Protein AF-A0A2A6C0P6-F1 (afdb_monomer)

Sequence (265 aa):
MSENSKKMHKETMKGLLCQSLMPSVYVFAVSYTFALRTGTIQDWNEAEFIAVTLGSIIIAASPIIAMYFIKPYRLVVKSLLPGSTKPVESNSKSDATPNILTEQMVQVTRFIHNFCCSSALLVNILLVTIIVRMTPNNLRTYSIVLLNFAYIEIVTAIASLMTFHRIMDTEGYMLTDFTGLCQLSGSKNICTNVYAVMMHGHSQYCLLIAFSFCYRYYVIKKSSPKKSALIASLVAFYIPTVLVYVICYSQHTAPRCHRAQETNV

Solvent-accessible surface area (backbone atoms only — not comparable to full-atom values): 15004 Å² total; per-residue (Å²): 133,56,69,71,57,54,55,50,54,55,44,37,48,55,28,49,58,59,50,56,49,45,56,54,54,50,53,50,42,51,50,51,52,48,40,40,71,72,65,78,37,86,88,56,89,69,53,44,45,48,52,58,39,53,49,23,48,44,55,30,46,46,56,54,42,48,40,65,37,33,76,80,47,42,60,54,54,64,73,71,58,81,84,86,85,81,91,83,88,83,89,88,88,88,87,89,62,90,80,60,54,60,64,50,51,53,52,50,49,50,52,52,31,49,54,25,24,52,50,24,33,54,48,25,54,51,48,46,53,47,53,75,74,66,63,53,82,94,46,54,72,60,49,53,60,51,47,52,48,33,49,40,48,35,54,21,24,54,24,46,61,28,27,48,57,39,58,47,80,50,101,92,50,79,47,77,50,69,78,26,64,34,59,80,72,76,39,68,68,56,33,53,51,37,41,49,51,22,54,36,28,58,55,46,50,51,54,48,51,55,48,51,51,53,52,51,57,44,46,75,79,40,78,74,78,58,66,66,59,52,52,52,50,55,56,58,68,46,48,65,50,51,50,52,48,55,54,57,51,54,60,71,69,44,72,73,70,62,63,72,66,69,75,76,118

Structure (mmCIF, N/CA/C/O backbone):
data_AF-A0A2A6C0P6-F1
#
_entry.id   AF-A0A2A6C0P6-F1
#
loop_
_atom_site.group_PDB
_atom_site.id
_atom_site.type_symbol
_atom_site.label_atom_id
_atom_site.label_alt_id
_atom_site.label_comp_id
_atom_site.label_asym_id
_atom_site.label_entity_id
_atom_site.label_seq_id
_atom_site.pdbx_PDB_ins_code
_atom_site.Cartn_x
_atom_site.Cartn_y
_atom_site.Cartn_z
_atom_site.occupancy
_atom_site.B_iso_or_equiv
_atom_site.auth_seq_id
_atom_site.auth_comp_id
_atom_site.auth_asym_id
_atom_site.auth_atom_id
_atom_site.pdbx_PDB_model_num
ATOM 1 N N . MET A 1 1 ? -20.815 5.141 25.232 1.00 62.00 1 MET A N 1
ATOM 2 C CA . MET A 1 1 ? -19.354 5.127 24.976 1.00 62.00 1 MET A CA 1
ATOM 3 C C . MET A 1 1 ? -18.672 5.933 26.072 1.00 62.00 1 MET A C 1
ATOM 5 O O . MET A 1 1 ? -19.090 7.064 26.284 1.00 62.00 1 MET A O 1
ATOM 9 N N . SER A 1 2 ? -17.694 5.367 26.788 1.00 73.12 2 SER A N 1
ATOM 10 C CA . SER A 1 2 ? -17.020 6.059 27.903 1.00 73.12 2 SER A CA 1
ATOM 11 C C . SER A 1 2 ? -16.161 7.241 27.426 1.00 73.12 2 SER A C 1
ATOM 13 O O . SER A 1 2 ? -15.642 7.214 26.307 1.00 73.12 2 SER A O 1
ATOM 15 N N . GLU A 1 3 ? -15.970 8.256 28.276 1.00 74.56 3 GLU A N 1
ATOM 16 C CA . GLU A 1 3 ? -15.087 9.411 28.015 1.00 74.56 3 GLU A CA 1
ATOM 17 C C . GLU A 1 3 ? -13.667 8.986 27.608 1.00 74.56 3 GLU A C 1
ATOM 19 O O . GLU A 1 3 ? -13.106 9.490 26.632 1.00 74.56 3 GLU A O 1
ATOM 24 N N . ASN A 1 4 ? -13.122 7.968 28.280 1.00 71.50 4 ASN A N 1
ATOM 25 C CA . ASN A 1 4 ? -11.814 7.396 27.959 1.00 71.50 4 ASN A CA 1
ATOM 26 C C . ASN A 1 4 ? -11.754 6.822 26.536 1.00 71.50 4 ASN A C 1
ATOM 28 O O . ASN A 1 4 ? -10.753 6.998 25.839 1.00 71.50 4 ASN A O 1
ATOM 32 N N . SER A 1 5 ? -12.841 6.196 26.069 1.00 68.94 5 SER A N 1
ATOM 33 C CA . SER A 1 5 ? -12.924 5.706 24.691 1.00 68.94 5 SER A CA 1
ATOM 34 C C . SER A 1 5 ? -12.936 6.876 23.703 1.00 68.94 5 SER A C 1
ATOM 36 O O . SER A 1 5 ? -12.193 6.855 22.725 1.00 68.94 5 SER A O 1
ATOM 38 N N . LYS A 1 6 ? -13.697 7.947 23.975 1.00 70.19 6 LYS A N 1
ATOM 39 C CA . LYS A 1 6 ? -13.733 9.147 23.114 1.00 70.19 6 LYS A CA 1
ATOM 40 C C . LYS A 1 6 ? -12.358 9.814 23.001 1.00 70.19 6 LYS A C 1
ATOM 42 O O . LYS A 1 6 ? -11.913 10.121 21.896 1.00 70.19 6 LYS A O 1
ATOM 47 N N . LYS A 1 7 ? -11.650 9.970 24.126 1.00 74.00 7 LYS A N 1
ATOM 48 C CA . LYS A 1 7 ? -10.288 10.530 24.168 1.00 74.00 7 LYS A CA 1
ATOM 49 C C . LYS A 1 7 ? -9.312 9.704 23.331 1.00 74.00 7 LYS A C 1
ATOM 51 O O . LYS A 1 7 ? -8.520 10.262 22.580 1.00 74.00 7 LYS A O 1
ATOM 56 N N . MET A 1 8 ? -9.399 8.381 23.414 1.00 71.69 8 MET A N 1
ATOM 57 C CA . MET A 1 8 ? -8.574 7.474 22.618 1.00 71.69 8 MET A CA 1
ATOM 58 C C . MET A 1 8 ? -8.871 7.572 21.115 1.00 71.69 8 MET A C 1
ATOM 60 O O . MET A 1 8 ? -7.938 7.654 20.321 1.00 71.69 8 MET A O 1
ATOM 64 N N . HIS A 1 9 ? -10.145 7.637 20.712 1.00 74.12 9 HIS A N 1
ATOM 65 C CA . HIS A 1 9 ? -10.500 7.830 19.303 1.00 74.12 9 HIS A CA 1
ATOM 66 C C . HIS A 1 9 ? -9.984 9.163 18.745 1.00 74.12 9 HIS A C 1
ATOM 68 O O . HIS A 1 9 ? -9.528 9.185 17.602 1.00 74.12 9 HIS A O 1
ATOM 74 N N . LYS A 1 10 ? -9.993 10.234 19.552 1.00 72.38 10 LYS A N 1
ATOM 75 C CA . LYS A 1 10 ? -9.444 11.550 19.188 1.00 72.38 10 LYS A CA 1
ATOM 76 C C . LYS A 1 10 ? -7.923 11.519 19.012 1.00 72.38 10 LYS A C 1
ATOM 78 O O . LYS A 1 10 ? -7.417 12.103 18.062 1.00 72.38 10 LYS A O 1
ATOM 83 N N . GLU A 1 11 ? -7.202 10.811 19.881 1.00 72.12 11 GLU A N 1
ATOM 84 C CA . GLU A 1 11 ? -5.745 10.647 19.762 1.00 72.12 11 GLU A CA 1
ATOM 85 C C . GLU A 1 11 ? -5.359 9.870 18.502 1.00 72.12 11 GLU A C 1
ATOM 87 O O . GLU A 1 11 ? -4.503 10.318 17.745 1.00 72.12 11 GLU A O 1
ATOM 92 N N . THR A 1 12 ? -6.045 8.767 18.192 1.00 70.50 12 THR A N 1
ATOM 93 C CA . THR A 1 12 ? -5.741 8.058 16.945 1.00 70.50 12 THR A CA 1
ATOM 94 C C . THR A 1 12 ? -6.169 8.837 15.698 1.00 70.50 12 THR A C 1
ATOM 96 O O . THR A 1 12 ? -5.563 8.670 14.648 1.00 70.50 12 THR A O 1
ATOM 99 N N . MET A 1 13 ? -7.174 9.716 15.787 1.00 72.56 13 MET A N 1
ATOM 100 C CA . MET A 1 13 ? -7.550 10.594 14.671 1.00 72.56 13 MET A CA 1
ATOM 101 C C . MET A 1 13 ? -6.413 11.552 14.285 1.00 72.56 13 MET A C 1
ATOM 103 O O . MET A 1 13 ? -6.239 11.823 13.104 1.00 72.56 13 MET A O 1
ATOM 107 N N . LYS A 1 14 ? -5.587 11.999 15.244 1.00 72.38 14 LYS A N 1
ATOM 108 C CA . LYS A 1 14 ? -4.363 12.768 14.948 1.00 72.38 14 LYS A CA 1
ATOM 109 C C . LYS A 1 14 ? -3.339 11.941 14.164 1.00 72.38 14 LYS A C 1
ATOM 111 O O . LYS A 1 14 ? -2.743 12.452 13.225 1.00 72.38 14 LYS A O 1
ATOM 116 N N . GLY A 1 15 ? -3.187 10.661 14.512 1.00 73.56 15 GLY A N 1
ATOM 117 C CA . GLY A 1 15 ? -2.339 9.730 13.762 1.00 73.56 15 GLY A CA 1
ATOM 118 C C . GLY A 1 15 ? -2.821 9.533 12.329 1.00 73.56 15 GLY A C 1
ATOM 119 O O . GLY A 1 15 ? -2.026 9.625 11.401 1.00 73.56 15 GLY A O 1
ATOM 120 N N . LEU A 1 16 ? -4.133 9.378 12.136 1.00 72.44 16 LEU A N 1
ATOM 121 C CA . LEU A 1 16 ? -4.721 9.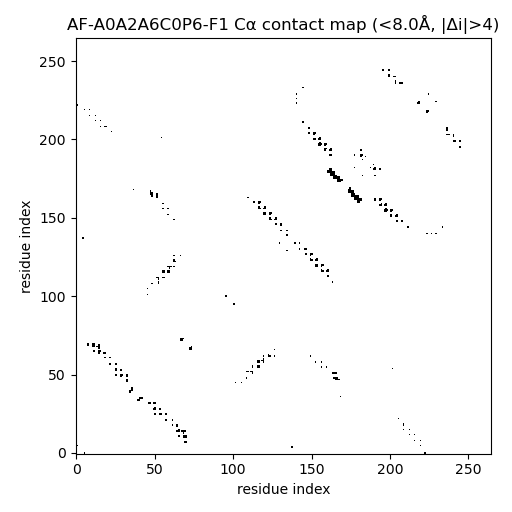318 10.798 1.00 72.44 16 LEU A CA 1
ATOM 122 C C . LEU A 1 16 ? -4.522 10.616 10.004 1.00 72.44 16 LEU A C 1
ATOM 124 O O . LEU A 1 16 ? -4.304 10.540 8.804 1.00 72.44 16 LEU A O 1
ATOM 128 N N . LEU A 1 17 ? -4.582 11.792 10.642 1.00 76.44 17 LEU A N 1
ATOM 129 C CA . LEU A 1 17 ? -4.302 13.080 9.979 1.00 76.44 17 LEU A CA 1
ATOM 130 C C . LEU A 1 17 ? -2.863 13.154 9.465 1.00 76.44 17 LEU A C 1
ATOM 132 O O . LEU A 1 17 ? -2.618 13.662 8.374 1.00 76.44 17 LEU A O 1
ATOM 136 N N . CYS A 1 18 ? -1.922 12.576 10.208 1.00 73.81 18 CYS A N 1
ATOM 137 C CA . CYS A 1 18 ? -0.556 12.410 9.732 1.00 73.81 18 CYS A CA 1
ATOM 138 C C . CYS A 1 18 ? -0.480 11.387 8.580 1.00 73.81 18 CYS A C 1
ATOM 140 O O . CYS A 1 18 ? 0.158 11.654 7.566 1.00 73.81 18 CYS A O 1
ATOM 142 N N . GLN A 1 19 ? -1.205 10.266 8.669 1.00 75.50 19 GLN A N 1
ATOM 143 C CA . GLN A 1 19 ? -1.273 9.266 7.594 1.00 75.50 19 GLN A CA 1
ATOM 144 C C . GLN A 1 19 ? -1.943 9.793 6.317 1.00 75.50 19 GLN A C 1
ATOM 146 O O . GLN A 1 19 ? -1.531 9.405 5.230 1.00 75.50 19 GLN A O 1
ATOM 151 N N . SER A 1 20 ? -2.914 10.710 6.405 1.00 76.00 20 SER A N 1
ATOM 152 C CA . SER A 1 20 ? -3.539 11.336 5.228 1.00 76.00 20 SER A CA 1
ATOM 153 C C . SER A 1 20 ? -2.608 12.256 4.446 1.00 76.00 20 SER A C 1
ATOM 155 O O . SER A 1 20 ? -2.920 12.583 3.307 1.00 76.00 20 SER A O 1
ATOM 157 N N . LEU A 1 21 ? -1.459 12.640 5.009 1.00 78.44 21 LEU A N 1
ATOM 158 C CA . LEU A 1 21 ? -0.426 13.334 4.245 1.00 78.44 21 LEU A CA 1
ATOM 159 C C . LEU A 1 21 ? 0.218 12.402 3.206 1.00 78.44 21 LEU A C 1
ATOM 161 O O . LEU A 1 21 ? 0.644 12.861 2.151 1.00 78.44 21 LEU A O 1
ATOM 165 N N . MET A 1 22 ? 0.246 11.092 3.472 1.00 76.88 22 MET A N 1
ATOM 166 C CA . MET A 1 22 ? 0.929 10.117 2.622 1.00 76.88 22 MET A CA 1
ATOM 167 C C . MET A 1 22 ? 0.275 9.953 1.239 1.00 76.88 22 MET A C 1
ATOM 169 O O . MET A 1 22 ? 0.994 10.055 0.246 1.00 76.88 22 MET A O 1
ATOM 173 N N . PRO A 1 23 ? -1.060 9.790 1.113 1.00 76.56 23 PRO A N 1
ATOM 174 C CA . PRO A 1 23 ? -1.725 9.838 -0.188 1.00 76.56 23 PRO A CA 1
ATOM 175 C C . PRO A 1 23 ? -1.467 11.139 -0.956 1.00 76.56 23 PRO A C 1
ATOM 177 O O . PRO A 1 23 ? -1.289 11.095 -2.168 1.00 76.56 23 PRO A O 1
ATOM 180 N N . SER A 1 24 ? -1.397 12.287 -0.275 1.00 75.69 24 SER A N 1
ATOM 181 C CA . SER A 1 24 ? -1.111 13.574 -0.924 1.00 75.69 24 SER A CA 1
ATOM 182 C C . SER A 1 24 ? 0.301 13.618 -1.513 1.00 75.69 24 SER A C 1
ATOM 184 O O . SER A 1 24 ? 0.479 14.065 -2.644 1.00 75.69 24 SER A O 1
ATOM 186 N N . VAL A 1 25 ? 1.294 13.099 -0.781 1.00 75.44 25 VAL A N 1
ATOM 187 C CA . VAL A 1 25 ? 2.673 12.949 -1.277 1.00 75.44 25 VAL A CA 1
ATOM 188 C C . VAL A 1 25 ? 2.720 11.992 -2.473 1.00 75.44 25 VAL A C 1
ATOM 190 O O . VAL A 1 25 ? 3.408 12.274 -3.451 1.00 75.44 25 VAL A O 1
ATOM 193 N N . TYR A 1 26 ? 1.949 10.901 -2.443 1.00 75.56 26 TYR A N 1
ATOM 194 C CA . TYR A 1 26 ? 1.863 9.960 -3.563 1.00 75.56 26 TYR A CA 1
ATOM 195 C C . TYR A 1 26 ? 1.234 10.585 -4.813 1.00 75.56 26 TYR A C 1
ATOM 197 O O . TYR A 1 26 ? 1.767 10.439 -5.908 1.00 75.56 26 TYR A O 1
ATOM 205 N N . VAL A 1 27 ? 0.130 11.323 -4.663 1.00 78.81 27 VAL A N 1
ATOM 206 C CA . VAL A 1 27 ? -0.514 12.030 -5.781 1.00 78.81 27 VAL A CA 1
ATOM 207 C C . VAL A 1 27 ? 0.445 13.046 -6.390 1.00 78.81 27 VAL A C 1
ATOM 209 O O . VAL A 1 27 ? 0.542 13.122 -7.611 1.00 78.81 27 VAL A O 1
ATOM 212 N N . PHE A 1 28 ? 1.194 13.780 -5.566 1.00 78.44 28 PHE A N 1
ATOM 213 C CA . PHE A 1 28 ? 2.222 14.699 -6.051 1.00 78.44 28 PHE A CA 1
ATOM 214 C C . PHE A 1 28 ? 3.315 13.972 -6.848 1.00 78.44 28 PHE A C 1
ATOM 216 O O . PHE A 1 28 ? 3.642 14.401 -7.950 1.00 78.44 28 PHE A O 1
ATOM 223 N N . ALA A 1 29 ? 3.815 12.839 -6.345 1.00 74.25 29 ALA A N 1
ATOM 224 C CA . ALA A 1 29 ? 4.801 12.015 -7.043 1.00 74.25 29 ALA A CA 1
ATOM 225 C C . ALA A 1 29 ? 4.293 11.526 -8.407 1.00 74.25 29 ALA A C 1
ATOM 227 O O . ALA A 1 29 ? 4.974 11.687 -9.415 1.00 74.25 29 ALA A O 1
ATOM 228 N N . VAL A 1 30 ? 3.069 10.993 -8.455 1.00 75.62 30 VAL A N 1
ATOM 229 C CA . VAL A 1 30 ? 2.442 10.524 -9.700 1.00 75.62 30 VAL A CA 1
ATOM 230 C C . VAL A 1 30 ? 2.210 11.682 -10.671 1.00 75.62 30 VAL A C 1
ATOM 232 O O . VAL A 1 30 ? 2.457 11.536 -11.864 1.00 75.62 30 VAL A O 1
ATOM 235 N N . SER A 1 31 ? 1.781 12.843 -10.171 1.00 78.81 31 SER A N 1
ATOM 236 C CA . SER A 1 31 ? 1.543 14.040 -10.989 1.00 78.81 31 SER A CA 1
ATOM 237 C C . SER A 1 31 ? 2.843 14.592 -11.569 1.00 78.81 31 SER A C 1
ATOM 239 O O . SER A 1 31 ? 2.870 15.014 -12.720 1.00 78.81 31 SER A O 1
ATOM 241 N N . TYR A 1 32 ? 3.932 14.543 -10.800 1.00 76.00 32 TYR A N 1
ATOM 242 C CA . TYR A 1 32 ? 5.270 14.905 -11.255 1.00 76.00 32 TYR A CA 1
ATOM 243 C C . TYR A 1 32 ? 5.770 13.954 -12.349 1.00 76.00 32 TYR A C 1
ATOM 245 O O . TYR A 1 32 ? 6.201 14.411 -13.405 1.00 76.00 32 TYR A O 1
ATOM 253 N N . THR A 1 33 ? 5.627 12.637 -12.155 1.00 70.69 33 THR A N 1
ATOM 254 C CA . THR A 1 33 ? 5.956 11.644 -13.189 1.00 70.69 33 THR A CA 1
ATOM 255 C C . THR A 1 33 ? 5.098 11.831 -14.444 1.00 70.69 33 THR A C 1
ATOM 257 O O . THR A 1 33 ? 5.606 11.706 -15.551 1.00 70.69 33 THR A O 1
ATOM 260 N N . PHE A 1 34 ? 3.818 12.179 -14.301 1.00 74.44 34 PHE A N 1
ATOM 261 C CA . PHE A 1 34 ? 2.946 12.488 -15.434 1.00 74.44 34 PHE A CA 1
ATOM 262 C C . PHE A 1 34 ? 3.370 13.769 -16.172 1.00 74.44 34 PHE A C 1
ATOM 264 O O . PHE A 1 34 ? 3.398 13.781 -17.396 1.00 74.44 34 PHE A O 1
ATOM 271 N N . ALA A 1 35 ? 3.755 14.823 -15.447 1.00 75.00 35 ALA A N 1
ATOM 272 C CA . ALA A 1 35 ? 4.190 16.094 -16.030 1.00 75.00 35 ALA A CA 1
ATOM 273 C C . ALA A 1 35 ? 5.528 15.994 -16.784 1.00 75.00 35 ALA A C 1
ATOM 275 O O . ALA A 1 35 ? 5.722 16.701 -17.776 1.00 75.00 35 ALA A O 1
ATOM 276 N N . LEU A 1 36 ? 6.433 15.122 -16.326 1.00 71.81 36 LEU A N 1
ATOM 277 C CA . LEU A 1 36 ? 7.637 14.744 -17.070 1.00 71.81 36 LEU A CA 1
ATOM 278 C C . LEU A 1 36 ? 7.264 14.037 -18.378 1.00 71.81 36 LEU A C 1
ATOM 280 O O . LEU A 1 36 ? 7.743 14.418 -19.438 1.00 71.81 36 LEU A O 1
ATOM 284 N N . ARG A 1 37 ? 6.316 13.092 -18.326 1.00 67.19 37 ARG A N 1
ATOM 285 C CA . ARG A 1 37 ? 5.862 12.337 -19.507 1.00 67.19 37 ARG A CA 1
ATOM 286 C C . ARG A 1 37 ? 5.176 13.188 -20.567 1.00 67.19 37 ARG A C 1
ATOM 288 O O . ARG A 1 37 ? 5.316 12.912 -21.749 1.00 67.19 37 ARG A O 1
ATOM 295 N N . THR A 1 38 ? 4.444 14.231 -20.180 1.00 71.12 38 THR A N 1
ATOM 296 C CA . THR A 1 38 ? 3.818 15.145 -21.149 1.00 71.12 38 THR A CA 1
ATOM 297 C C . THR A 1 38 ? 4.817 16.107 -21.807 1.00 71.12 38 THR A C 1
ATOM 299 O O . THR A 1 38 ? 4.395 17.011 -22.524 1.00 71.12 38 THR A O 1
ATOM 302 N N . GLY A 1 39 ? 6.127 15.952 -21.561 1.00 66.06 39 GLY A N 1
ATOM 303 C CA . GLY A 1 39 ? 7.187 16.795 -22.125 1.00 66.06 39 GLY A CA 1
ATOM 304 C C . GLY A 1 39 ? 7.222 18.212 -21.546 1.00 66.06 39 GLY A C 1
ATOM 305 O O . GLY A 1 39 ? 7.907 19.088 -22.067 1.00 66.06 39 GLY A O 1
ATOM 306 N N . THR A 1 40 ? 6.470 18.463 -20.471 1.00 65.88 40 THR A N 1
ATOM 307 C CA . THR A 1 40 ? 6.375 19.780 -19.815 1.00 65.88 40 THR A CA 1
ATOM 308 C C . THR A 1 40 ? 7.614 20.118 -18.990 1.00 65.88 40 THR A C 1
ATOM 310 O O . THR A 1 40 ? 7.851 21.284 -18.684 1.00 65.88 40 THR A O 1
ATOM 313 N N . ILE A 1 41 ? 8.374 19.100 -18.582 1.00 69.06 41 ILE A N 1
ATOM 314 C CA . ILE A 1 41 ? 9.583 19.204 -17.765 1.00 69.06 41 ILE A CA 1
ATOM 315 C C . ILE A 1 41 ? 10.670 18.383 -18.467 1.00 69.06 41 ILE A C 1
ATOM 317 O O . ILE A 1 41 ? 10.379 17.324 -19.010 1.00 69.06 41 ILE A O 1
ATOM 321 N N . GLN A 1 42 ? 11.906 18.884 -18.468 1.00 63.59 42 GLN A N 1
ATOM 322 C CA . GLN A 1 42 ? 13.045 18.260 -19.144 1.00 63.59 42 GLN A CA 1
ATOM 323 C C . GLN A 1 42 ? 13.296 16.817 -18.672 1.00 63.59 42 GLN A C 1
ATOM 325 O O . GLN A 1 42 ? 13.263 16.559 -17.468 1.00 63.59 42 GLN A O 1
ATOM 330 N N . ASP A 1 43 ? 13.562 15.912 -19.621 1.00 58.91 43 ASP A N 1
ATOM 331 C CA . ASP A 1 43 ? 13.747 14.478 -19.375 1.00 58.91 43 ASP A CA 1
ATOM 332 C C . ASP A 1 43 ? 14.937 14.194 -18.454 1.00 58.91 43 ASP A C 1
ATOM 334 O O . ASP A 1 43 ? 16.097 14.463 -18.778 1.00 58.91 43 ASP A O 1
ATOM 338 N N . TRP A 1 44 ? 14.635 13.590 -17.307 1.00 61.19 44 TRP A N 1
ATOM 339 C CA . TRP A 1 44 ? 15.607 12.908 -16.465 1.00 61.19 44 TRP A CA 1
ATOM 340 C C . TRP A 1 44 ? 15.275 11.421 -16.515 1.00 61.19 44 TRP A C 1
ATOM 342 O O . TRP A 1 44 ? 14.268 11.006 -15.942 1.00 61.19 44 TRP A O 1
ATOM 352 N N . ASN A 1 45 ? 16.130 10.616 -17.152 1.00 57.88 45 ASN A N 1
ATOM 353 C CA . ASN A 1 45 ? 15.945 9.160 -17.282 1.00 57.88 45 ASN A CA 1
ATOM 354 C C . ASN A 1 45 ? 15.716 8.445 -15.928 1.00 57.88 45 ASN A C 1
ATOM 356 O O . ASN A 1 45 ? 15.129 7.372 -15.874 1.00 57.88 45 ASN A O 1
ATOM 360 N N . GLU A 1 46 ? 16.129 9.056 -14.813 1.00 59.12 46 GLU A N 1
ATOM 361 C CA . GLU A 1 46 ? 15.979 8.516 -13.453 1.00 59.12 46 GLU A CA 1
ATOM 362 C C . GLU A 1 46 ? 14.587 8.729 -12.835 1.00 59.12 46 GLU A C 1
ATOM 364 O O . GLU A 1 46 ? 14.249 8.137 -11.804 1.00 59.12 46 GLU A O 1
ATOM 369 N N . ALA A 1 47 ? 13.741 9.564 -13.443 1.00 61.25 47 ALA A N 1
ATOM 370 C CA . ALA A 1 47 ? 12.413 9.839 -12.907 1.00 61.25 47 ALA A CA 1
ATOM 371 C C . ALA A 1 47 ? 11.468 8.626 -12.950 1.00 61.25 47 ALA A C 1
ATOM 373 O O . ALA A 1 47 ? 10.467 8.589 -12.228 1.00 61.25 47 ALA A O 1
ATOM 374 N N . GLU A 1 48 ? 11.812 7.612 -13.744 1.00 68.31 48 GLU A N 1
ATOM 375 C CA . GLU A 1 48 ? 11.054 6.371 -13.910 1.00 68.31 48 GLU A CA 1
ATOM 376 C C . GLU A 1 48 ? 10.964 5.540 -12.618 1.00 68.31 48 GLU A C 1
ATOM 378 O O . GLU A 1 48 ? 9.992 4.806 -12.427 1.00 68.31 48 GLU A O 1
ATOM 383 N N . PHE A 1 49 ? 11.926 5.690 -11.698 1.00 69.19 49 PHE A N 1
ATOM 384 C CA . PHE A 1 49 ? 11.963 4.962 -10.422 1.00 69.19 49 PHE A CA 1
ATOM 385 C C . PHE A 1 49 ? 11.373 5.749 -9.239 1.00 69.19 49 PHE A C 1
ATOM 387 O O . PHE A 1 49 ? 11.058 5.174 -8.196 1.00 69.19 49 PHE A O 1
ATOM 394 N N . ILE A 1 50 ? 11.166 7.062 -9.379 1.00 71.44 50 ILE A N 1
ATOM 395 C CA . ILE A 1 50 ? 10.761 7.941 -8.268 1.00 71.44 50 ILE A CA 1
ATOM 396 C C . ILE A 1 50 ? 9.428 7.500 -7.650 1.00 71.44 50 ILE A C 1
ATOM 398 O O . ILE A 1 50 ? 9.295 7.431 -6.426 1.00 71.44 50 ILE A O 1
ATOM 402 N N . ALA A 1 51 ? 8.441 7.169 -8.486 1.00 70.56 51 ALA A N 1
ATOM 403 C CA . ALA A 1 51 ? 7.108 6.797 -8.021 1.00 70.56 51 ALA A CA 1
ATOM 404 C C . ALA A 1 51 ? 7.116 5.498 -7.195 1.00 70.56 51 ALA A C 1
ATOM 406 O O . ALA A 1 51 ? 6.433 5.417 -6.169 1.00 70.56 51 ALA A O 1
ATOM 407 N N . VAL A 1 52 ? 7.911 4.499 -7.601 1.00 70.12 52 VAL A N 1
ATOM 408 C CA . VAL A 1 52 ? 8.010 3.223 -6.876 1.00 70.12 52 VAL A CA 1
ATOM 409 C C . VAL A 1 52 ? 8.746 3.400 -5.546 1.00 70.12 52 VAL A C 1
ATOM 411 O O . VAL A 1 52 ? 8.276 2.920 -4.512 1.00 70.12 52 VAL A O 1
ATOM 414 N N . THR A 1 53 ? 9.827 4.182 -5.522 1.00 73.69 53 THR A N 1
ATOM 415 C CA . THR A 1 53 ? 10.599 4.438 -4.299 1.00 73.69 53 THR A CA 1
ATOM 416 C C . THR A 1 53 ? 9.810 5.268 -3.295 1.00 73.69 53 THR A C 1
ATOM 418 O O . THR A 1 53 ? 9.751 4.904 -2.120 1.00 73.69 53 THR A O 1
ATOM 421 N N . LEU A 1 54 ? 9.121 6.326 -3.731 1.00 77.19 54 LEU A N 1
ATOM 422 C CA . LEU A 1 54 ? 8.238 7.101 -2.854 1.00 77.19 54 LEU A CA 1
ATOM 423 C C . LEU A 1 54 ? 7.071 6.256 -2.332 1.00 77.19 54 LEU A C 1
ATOM 425 O O . LEU A 1 54 ? 6.739 6.342 -1.149 1.00 77.19 54 LEU A O 1
ATOM 429 N N . GLY A 1 55 ? 6.503 5.383 -3.169 1.00 73.50 55 GLY A N 1
ATOM 430 C CA . GLY A 1 55 ? 5.513 4.395 -2.740 1.00 73.50 55 GLY A CA 1
ATOM 431 C C . GLY A 1 55 ? 6.028 3.499 -1.607 1.00 73.50 55 GLY A C 1
ATOM 432 O O . GLY A 1 55 ? 5.320 3.291 -0.621 1.00 73.50 55 GLY A O 1
ATOM 433 N N . SER A 1 56 ? 7.275 3.025 -1.697 1.00 73.88 56 SER A N 1
ATOM 434 C CA . SER A 1 56 ? 7.896 2.190 -0.657 1.00 73.88 56 SER A CA 1
ATOM 435 C C . SER A 1 56 ? 8.121 2.939 0.664 1.00 73.88 56 SER A C 1
ATOM 437 O O . SER A 1 56 ? 7.843 2.399 1.737 1.00 73.88 56 SER A O 1
ATOM 439 N N . ILE A 1 57 ? 8.538 4.209 0.600 1.00 78.00 57 ILE A N 1
ATOM 440 C CA . ILE A 1 57 ? 8.728 5.072 1.775 1.00 78.00 57 ILE A CA 1
ATOM 441 C C . ILE A 1 57 ? 7.392 5.301 2.486 1.00 78.00 57 ILE A C 1
ATOM 443 O O . ILE A 1 57 ? 7.317 5.221 3.712 1.00 78.00 57 ILE A O 1
ATOM 447 N N . ILE A 1 58 ? 6.322 5.535 1.723 1.00 79.31 58 ILE A N 1
ATOM 448 C CA . ILE A 1 58 ? 4.967 5.717 2.252 1.00 79.31 58 ILE A CA 1
ATOM 449 C C . ILE A 1 58 ? 4.487 4.467 2.997 1.0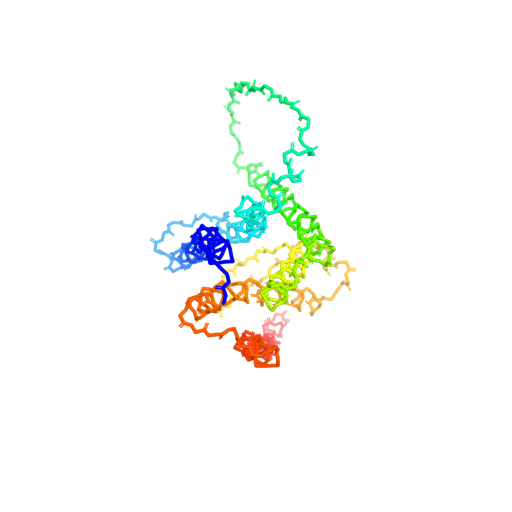0 79.31 58 ILE A C 1
ATOM 451 O O . ILE A 1 58 ? 3.990 4.582 4.122 1.00 79.31 58 ILE A O 1
ATOM 455 N N . ILE A 1 59 ? 4.673 3.283 2.404 1.00 75.31 59 ILE A N 1
ATOM 456 C CA . ILE A 1 59 ? 4.298 2.008 3.032 1.00 75.31 59 ILE A CA 1
ATOM 457 C C . ILE A 1 59 ? 5.108 1.772 4.318 1.00 75.31 59 ILE A C 1
ATOM 459 O O . ILE A 1 59 ? 4.557 1.294 5.304 1.00 75.31 59 ILE A O 1
ATOM 463 N N . ALA A 1 60 ? 6.387 2.157 4.362 1.00 72.25 60 ALA A N 1
ATOM 464 C CA . ALA A 1 60 ? 7.200 2.052 5.576 1.00 72.25 60 ALA A CA 1
ATOM 465 C C . ALA A 1 60 ? 6.784 3.055 6.670 1.00 72.25 60 ALA A C 1
ATOM 467 O O . ALA A 1 60 ? 6.750 2.714 7.853 1.00 72.25 60 ALA A O 1
ATOM 468 N N . ALA A 1 61 ? 6.439 4.291 6.297 1.00 74.44 61 ALA A N 1
ATOM 469 C CA . ALA A 1 61 ? 6.095 5.355 7.239 1.00 74.44 61 ALA A CA 1
ATOM 470 C C . ALA A 1 61 ? 4.722 5.151 7.907 1.00 74.44 61 ALA A C 1
ATOM 472 O O . ALA A 1 61 ? 4.549 5.463 9.088 1.00 74.44 61 ALA A O 1
ATOM 473 N N . SER A 1 62 ? 3.748 4.609 7.177 1.00 75.75 62 SER A N 1
ATOM 474 C CA . SER A 1 62 ? 2.375 4.386 7.647 1.00 75.75 62 SER A CA 1
ATOM 475 C C . SER A 1 62 ? 2.255 3.620 8.979 1.00 75.75 62 SER A C 1
ATOM 477 O O . SER A 1 62 ? 1.650 4.157 9.924 1.00 75.75 62 SER A O 1
ATOM 479 N N . PRO A 1 63 ? 2.841 2.416 9.129 1.00 67.56 63 PRO A N 1
ATOM 480 C CA . PRO A 1 63 ? 2.714 1.640 10.353 1.00 67.56 63 PRO A CA 1
ATOM 481 C C . PRO A 1 63 ? 3.575 2.219 11.490 1.00 67.56 63 PRO A C 1
ATOM 483 O O . PRO A 1 63 ? 3.203 2.104 12.659 1.00 67.56 63 PRO A O 1
ATOM 486 N N . ILE A 1 64 ? 4.665 2.937 11.179 1.00 73.25 64 ILE A N 1
ATOM 487 C CA . ILE A 1 64 ? 5.461 3.689 12.167 1.00 73.25 64 ILE A CA 1
ATOM 488 C C . ILE A 1 64 ? 4.615 4.811 12.786 1.00 73.25 64 ILE A C 1
ATOM 490 O O . ILE A 1 64 ? 4.552 4.946 14.012 1.00 73.25 64 ILE A O 1
ATOM 494 N N . ILE A 1 65 ? 3.894 5.572 11.957 1.00 72.25 65 ILE A N 1
ATOM 495 C CA . ILE A 1 65 ? 2.965 6.616 12.410 1.00 72.25 65 ILE A CA 1
ATOM 496 C C . ILE A 1 65 ? 1.823 5.994 13.228 1.00 72.25 65 ILE A C 1
ATOM 498 O O . ILE A 1 65 ? 1.476 6.513 14.294 1.00 72.25 65 ILE A O 1
ATOM 502 N N . ALA A 1 66 ? 1.274 4.852 12.798 1.00 63.00 66 ALA A N 1
ATOM 503 C CA . ALA A 1 66 ? 0.241 4.140 13.551 1.00 63.00 66 ALA A CA 1
ATOM 504 C C . ALA A 1 66 ? 0.724 3.757 14.962 1.00 63.00 66 ALA A C 1
ATOM 506 O O . ALA A 1 66 ? 0.042 4.034 15.953 1.00 63.00 66 ALA A O 1
ATOM 507 N N . MET A 1 67 ? 1.923 3.179 15.078 1.00 65.94 67 MET A N 1
ATOM 508 C CA . MET A 1 67 ? 2.501 2.795 16.370 1.00 65.94 67 MET A CA 1
ATOM 509 C C . MET A 1 67 ? 2.808 3.997 17.271 1.00 65.94 67 MET A C 1
ATOM 511 O O . MET A 1 67 ? 2.626 3.905 18.487 1.00 65.94 67 MET A O 1
ATOM 515 N N . TYR A 1 68 ? 3.230 5.131 16.702 1.00 64.00 68 TYR A N 1
ATOM 516 C CA . TYR A 1 68 ? 3.525 6.344 17.469 1.00 64.00 68 TYR A CA 1
ATOM 517 C C . TYR A 1 68 ? 2.264 6.957 18.106 1.00 64.00 68 TYR A C 1
ATOM 519 O O . TYR A 1 68 ? 2.270 7.340 19.280 1.00 64.00 68 TYR A O 1
ATOM 527 N N . PHE A 1 69 ? 1.156 7.024 17.358 1.00 57.69 69 PHE A N 1
ATOM 528 C CA . PHE A 1 69 ? -0.057 7.731 17.789 1.00 57.69 69 PHE A CA 1
ATOM 529 C C . PHE A 1 69 ? -1.062 6.874 18.571 1.00 57.69 69 PHE A C 1
ATOM 531 O O . PHE A 1 69 ? -1.917 7.423 19.275 1.00 57.69 69 PHE A O 1
ATOM 538 N N . ILE A 1 70 ? -1.002 5.540 18.500 1.00 61.59 70 ILE A N 1
ATOM 539 C CA . ILE A 1 70 ? -1.952 4.693 19.228 1.00 61.59 70 ILE A CA 1
ATOM 540 C C . ILE A 1 70 ? -1.416 4.389 20.648 1.00 61.59 70 ILE A C 1
ATOM 542 O O . ILE A 1 70 ? -0.411 3.717 20.856 1.00 61.59 70 ILE A O 1
ATOM 546 N N . LYS A 1 71 ? -2.115 4.911 21.667 1.00 49.00 71 LYS A N 1
ATOM 547 C CA . LYS A 1 71 ? -1.700 4.957 23.090 1.00 49.00 71 LYS A CA 1
ATOM 548 C C . LYS A 1 71 ? -1.184 3.658 23.749 1.00 49.00 71 LYS A C 1
ATOM 550 O O . LYS A 1 71 ? -0.256 3.779 24.544 1.00 49.00 71 LYS A O 1
ATOM 555 N N . PRO A 1 72 ? -1.745 2.457 23.517 1.00 52.53 72 PRO A N 1
ATOM 556 C CA . PRO A 1 72 ? -1.170 1.221 24.060 1.00 52.53 72 PRO A CA 1
ATOM 557 C C . PRO A 1 72 ? 0.153 0.808 23.389 1.00 52.53 72 PRO A C 1
ATOM 559 O O . PRO A 1 72 ? 0.968 0.153 24.028 1.00 52.53 72 PRO A O 1
ATOM 562 N N . TYR A 1 73 ? 0.409 1.234 22.148 1.00 52.62 73 TYR A N 1
ATOM 563 C CA . TYR A 1 73 ? 1.576 0.818 21.359 1.00 52.62 73 TYR A CA 1
ATOM 564 C C . TYR A 1 73 ? 2.845 1.578 21.773 1.00 52.62 73 TYR A C 1
ATOM 566 O O . TYR A 1 73 ? 3.905 0.981 21.950 1.00 52.62 73 TYR A O 1
ATOM 574 N N . ARG A 1 74 ? 2.725 2.882 22.066 1.00 55.84 74 ARG A N 1
ATOM 575 C CA . ARG A 1 74 ? 3.856 3.724 22.508 1.00 55.84 74 ARG A CA 1
ATOM 576 C C . ARG A 1 74 ? 4.513 3.271 23.822 1.00 55.84 74 ARG A C 1
ATOM 578 O O . ARG A 1 74 ? 5.662 3.619 24.078 1.00 55.84 74 ARG A O 1
ATOM 585 N N . LEU A 1 75 ? 3.770 2.571 24.687 1.00 53.09 75 LEU A N 1
ATOM 586 C CA . LEU A 1 75 ? 4.264 2.118 25.994 1.00 53.09 75 LEU A CA 1
ATOM 587 C C . LEU A 1 75 ? 5.197 0.911 25.855 1.00 53.09 75 LEU A C 1
ATOM 589 O O . LEU A 1 75 ? 6.184 0.835 26.576 1.00 53.09 75 LEU A O 1
ATOM 593 N N . VAL A 1 76 ? 4.931 0.042 24.878 1.00 55.62 76 VAL A N 1
ATOM 594 C CA . VAL A 1 76 ? 5.778 -1.115 24.559 1.00 55.62 76 VAL A CA 1
ATOM 595 C C . VAL A 1 76 ? 7.008 -0.687 23.753 1.00 55.62 76 VAL A C 1
ATOM 597 O O . VAL A 1 76 ? 8.113 -1.146 24.019 1.00 55.62 76 VAL A O 1
ATOM 600 N N . VAL A 1 77 ? 6.862 0.273 22.830 1.00 54.94 77 VAL A N 1
ATOM 601 C CA . VAL A 1 77 ? 8.010 0.867 22.115 1.00 54.94 77 VAL A CA 1
ATOM 602 C C . VAL A 1 77 ? 8.981 1.532 23.097 1.00 54.94 77 VAL A C 1
ATOM 604 O O . VAL A 1 77 ? 10.187 1.352 22.984 1.00 54.94 77 VAL A O 1
ATOM 607 N N . LYS A 1 78 ? 8.476 2.231 24.124 1.00 53.19 78 LYS A N 1
ATOM 608 C CA . LYS A 1 78 ? 9.326 2.809 25.178 1.00 53.19 78 LYS A CA 1
ATOM 609 C C . LYS A 1 78 ? 9.989 1.775 26.096 1.00 53.19 78 LYS A C 1
ATOM 611 O O . LYS A 1 78 ? 11.012 2.106 26.679 1.00 53.19 78 LYS A O 1
ATOM 616 N N . SER A 1 79 ? 9.447 0.562 26.225 1.00 51.94 79 SER A N 1
ATOM 617 C CA . SER A 1 79 ? 10.086 -0.521 26.988 1.00 51.94 79 SER A CA 1
ATOM 618 C C . SER A 1 79 ? 11.061 -1.368 26.160 1.00 51.94 79 SER A C 1
ATOM 620 O O . SER A 1 79 ? 11.818 -2.137 26.739 1.00 51.94 79 SER A O 1
ATOM 622 N N . LEU A 1 80 ? 11.037 -1.249 24.827 1.00 56.19 80 LEU A N 1
ATOM 623 C CA . LEU A 1 80 ? 11.880 -2.008 23.890 1.00 56.19 80 LEU A CA 1
ATOM 624 C C . LEU A 1 80 ? 13.040 -1.197 23.295 1.00 56.19 80 LEU A C 1
ATOM 626 O O . LEU A 1 80 ? 13.790 -1.734 22.486 1.00 56.19 80 LEU A O 1
ATOM 630 N N . LEU A 1 81 ? 13.197 0.073 23.674 1.00 50.16 81 LEU A N 1
ATOM 631 C CA . LEU A 1 81 ? 14.307 0.919 23.235 1.00 50.16 81 LEU A CA 1
ATOM 632 C C . LEU A 1 81 ? 15.363 1.047 24.351 1.00 50.16 81 LEU A C 1
ATOM 634 O O . LEU A 1 81 ? 15.235 1.932 25.201 1.00 50.16 81 LEU A O 1
ATOM 638 N N . PRO A 1 82 ? 16.425 0.214 24.366 1.00 44.69 82 PRO A N 1
ATOM 639 C CA . PRO A 1 82 ? 17.697 0.591 24.964 1.00 44.69 82 PRO A CA 1
ATOM 640 C C . PRO A 1 82 ? 18.244 1.816 24.231 1.00 44.69 82 PRO A C 1
ATOM 642 O O . PRO A 1 82 ? 18.187 1.911 23.005 1.00 44.69 82 PRO A O 1
ATOM 645 N N . GLY A 1 83 ? 18.731 2.778 25.005 1.00 47.62 83 GLY A N 1
ATOM 646 C CA . GLY A 1 83 ? 19.237 4.034 24.483 1.00 47.62 83 GLY A CA 1
ATOM 647 C C . GLY A 1 83 ? 20.528 3.908 23.673 1.00 47.62 83 GLY A C 1
ATOM 648 O O . GLY A 1 83 ? 21.323 2.989 23.853 1.00 47.62 83 GLY A O 1
ATOM 649 N N . SER A 1 84 ? 20.747 4.982 22.910 1.00 37.16 84 SER A N 1
ATOM 650 C CA . SER A 1 84 ? 22.000 5.450 22.308 1.00 37.16 84 SER A CA 1
ATOM 651 C C . SER A 1 84 ? 22.293 4.988 20.881 1.00 37.16 84 SER A C 1
ATOM 653 O O . SER A 1 84 ? 22.478 3.804 20.624 1.00 37.16 84 SER A O 1
ATOM 655 N N . THR A 1 85 ? 22.496 5.946 19.967 1.00 31.95 85 THR A N 1
ATOM 656 C CA . THR A 1 85 ? 23.867 6.311 19.550 1.00 31.95 85 THR A CA 1
ATOM 657 C C . THR A 1 85 ? 23.939 7.630 18.757 1.00 31.95 85 THR A C 1
ATOM 659 O O . THR A 1 85 ? 22.932 8.175 18.318 1.00 31.95 85 THR A O 1
ATOM 662 N N . LYS A 1 86 ? 25.168 8.162 18.728 1.00 30.48 86 LYS A N 1
ATOM 663 C CA . LYS A 1 86 ? 25.672 9.522 18.439 1.00 30.48 86 LYS A CA 1
ATOM 664 C C . LYS A 1 86 ? 25.590 9.956 16.958 1.00 30.48 86 LYS A C 1
ATOM 666 O O . LYS A 1 86 ? 25.458 9.092 16.097 1.00 30.48 86 LYS A O 1
ATOM 671 N N . PRO A 1 87 ? 25.746 11.263 16.645 1.00 28.73 87 PRO A N 1
ATOM 672 C CA . PRO A 1 87 ? 25.835 11.732 15.263 1.00 28.73 87 PRO A CA 1
ATOM 673 C C . PRO A 1 87 ? 27.213 11.423 14.655 1.00 28.73 87 PRO A C 1
ATOM 675 O O . PRO A 1 87 ? 28.231 11.526 15.340 1.00 28.73 87 PRO A O 1
ATOM 678 N N . VAL A 1 88 ? 27.231 11.057 13.370 1.00 34.59 88 VAL A N 1
ATOM 679 C CA . VAL A 1 88 ? 28.440 10.875 12.551 1.00 34.59 88 VAL A CA 1
ATOM 680 C C . VAL A 1 88 ? 28.463 11.962 11.478 1.00 34.59 88 VAL A C 1
ATOM 682 O O . VAL A 1 88 ? 27.471 12.188 10.789 1.00 34.59 88 VAL A O 1
ATOM 685 N N . GLU A 1 89 ? 29.600 12.642 11.392 1.00 32.88 89 GLU A N 1
ATOM 686 C CA . GLU A 1 89 ? 29.921 13.751 10.495 1.00 32.88 89 GLU A CA 1
ATOM 687 C C . GLU A 1 89 ? 30.492 13.210 9.171 1.00 32.88 89 GLU A C 1
ATOM 689 O O . GLU A 1 89 ? 31.297 12.277 9.174 1.00 32.88 89 GLU A O 1
ATOM 694 N N . SER A 1 90 ? 30.071 13.766 8.032 1.00 31.91 90 SER A N 1
ATOM 695 C CA . SER A 1 90 ? 30.488 13.327 6.694 1.00 31.91 90 SER A CA 1
ATOM 696 C C . SER A 1 90 ? 31.287 14.414 5.976 1.00 31.91 90 SER A C 1
ATOM 698 O O . SER A 1 90 ? 30.755 15.497 5.738 1.00 31.91 90 SER A O 1
ATOM 700 N N . ASN A 1 91 ? 32.512 14.099 5.548 1.00 29.97 91 ASN A N 1
ATOM 701 C CA . ASN A 1 91 ? 33.271 14.912 4.594 1.00 29.97 91 ASN A CA 1
ATOM 702 C C . ASN A 1 91 ? 33.183 14.302 3.191 1.00 29.97 91 ASN A C 1
ATOM 704 O O . ASN A 1 91 ? 33.448 13.115 3.006 1.00 29.97 91 ASN A O 1
ATOM 708 N N . SER A 1 92 ? 32.825 15.133 2.210 1.00 31.97 92 SER A N 1
ATOM 709 C CA . SER A 1 92 ? 32.739 14.777 0.793 1.00 31.97 92 SER A CA 1
ATOM 710 C C . SER A 1 92 ? 33.955 15.287 0.019 1.00 31.97 92 SER A C 1
ATOM 712 O O . SER A 1 92 ? 34.442 16.391 0.260 1.00 31.97 92 SER A O 1
ATOM 714 N N . LYS A 1 93 ? 34.405 14.496 -0.958 1.00 30.30 93 LYS A N 1
ATOM 715 C CA . LYS A 1 93 ? 35.024 14.996 -2.189 1.00 30.30 93 LYS A CA 1
ATOM 716 C C . LYS A 1 93 ? 34.487 14.181 -3.363 1.00 30.30 93 LYS A C 1
ATOM 718 O O . LYS A 1 93 ? 34.391 12.961 -3.282 1.00 30.30 93 LYS A O 1
ATOM 723 N N . SER A 1 94 ? 34.090 14.910 -4.397 1.00 34.25 94 SER A N 1
ATOM 724 C CA . SER A 1 94 ? 33.441 14.462 -5.626 1.00 34.25 94 SER A CA 1
ATOM 725 C C . SER A 1 94 ? 34.412 14.664 -6.780 1.00 34.25 94 SER A C 1
ATOM 727 O O . SER A 1 94 ? 34.974 15.748 -6.872 1.00 34.25 94 SER A O 1
ATOM 729 N N . ASP A 1 95 ? 34.527 13.679 -7.667 1.00 34.34 95 ASP A N 1
ATOM 730 C CA . ASP A 1 95 ? 34.896 13.886 -9.069 1.00 34.34 95 ASP A CA 1
ATOM 731 C C . ASP A 1 95 ? 34.140 12.870 -9.937 1.00 34.34 95 ASP A C 1
ATOM 733 O O . ASP A 1 95 ? 34.018 11.694 -9.591 1.00 34.34 95 ASP A O 1
ATOM 737 N N . ALA A 1 96 ? 33.545 13.370 -11.022 1.00 35.94 96 ALA A N 1
ATOM 738 C CA . ALA A 1 96 ? 32.513 12.709 -11.814 1.00 35.94 96 ALA A CA 1
ATOM 739 C C . ALA A 1 96 ? 33.058 12.073 -13.105 1.00 35.94 96 ALA A C 1
ATOM 741 O O . ALA A 1 96 ? 33.954 12.603 -13.758 1.00 35.94 96 ALA A O 1
ATOM 742 N N . THR A 1 97 ? 32.435 10.972 -13.535 1.00 38.28 97 THR A N 1
ATOM 743 C CA . THR A 1 97 ? 32.506 10.448 -14.912 1.00 38.28 97 THR A CA 1
ATOM 744 C C . THR A 1 97 ? 31.101 9.948 -15.297 1.00 38.28 97 THR A C 1
ATOM 746 O O . THR A 1 97 ? 30.490 9.221 -14.510 1.00 38.28 97 THR A O 1
ATOM 749 N N . PRO A 1 98 ? 30.527 10.334 -16.455 1.00 45.72 98 PRO A N 1
ATOM 750 C CA . PRO A 1 98 ? 29.067 10.397 -16.618 1.00 45.72 98 PRO A CA 1
ATOM 751 C C . PRO A 1 98 ? 28.355 9.062 -16.904 1.00 45.72 98 PRO A C 1
ATOM 753 O O . PRO A 1 98 ? 27.133 9.039 -16.904 1.00 45.72 98 PRO A O 1
ATOM 756 N N . ASN A 1 99 ? 29.073 7.944 -17.065 1.00 49.91 99 ASN A N 1
ATOM 757 C CA . ASN A 1 99 ? 28.457 6.636 -17.359 1.00 49.91 99 ASN A CA 1
ATOM 758 C C . ASN A 1 99 ? 28.437 5.663 -16.163 1.00 49.91 99 ASN A C 1
ATOM 760 O O . ASN A 1 99 ? 27.857 4.590 -16.254 1.00 49.91 99 ASN A O 1
ATOM 764 N N . ILE A 1 100 ? 29.075 6.021 -15.043 1.00 50.00 100 ILE A N 1
ATOM 765 C CA . ILE A 1 100 ? 29.135 5.194 -13.820 1.00 50.00 100 ILE A CA 1
ATOM 766 C C . ILE A 1 100 ? 28.073 5.645 -12.801 1.00 50.00 100 ILE A C 1
ATOM 768 O O . ILE A 1 100 ? 27.617 4.858 -11.974 1.00 50.00 100 ILE A O 1
ATOM 772 N N . LEU A 1 101 ? 27.645 6.908 -12.884 1.00 49.66 101 LEU A N 1
ATOM 773 C CA . LEU A 1 101 ? 26.700 7.515 -11.948 1.00 49.66 101 LEU A CA 1
ATOM 774 C C . LEU A 1 101 ? 25.276 6.951 -12.085 1.00 49.66 101 LEU A C 1
ATOM 776 O O . LEU A 1 101 ? 24.615 6.762 -11.072 1.00 49.66 101 LEU A O 1
ATOM 780 N N . THR A 1 102 ? 24.813 6.619 -13.290 1.00 53.22 102 THR A N 1
ATOM 781 C CA . THR A 1 102 ? 23.460 6.078 -13.535 1.00 53.22 102 THR A CA 1
ATOM 782 C C . THR A 1 102 ? 23.260 4.692 -12.908 1.00 53.22 102 THR A C 1
ATOM 784 O O . THR A 1 102 ? 22.320 4.482 -12.145 1.00 53.22 102 THR A O 1
ATOM 787 N N . GLU A 1 103 ? 24.201 3.764 -13.102 1.00 56.78 103 GLU A N 1
ATOM 788 C CA . GLU A 1 103 ? 24.141 2.420 -12.498 1.00 56.78 103 GLU A CA 1
ATOM 789 C C . GLU A 1 103 ? 24.200 2.458 -10.959 1.00 56.78 103 GLU A C 1
ATOM 791 O O . GLU A 1 103 ? 23.497 1.711 -10.271 1.00 56.78 103 GLU A O 1
ATOM 796 N N . GLN A 1 104 ? 25.001 3.368 -10.392 1.00 61.09 104 GLN A N 1
ATOM 797 C CA . GLN A 1 104 ? 25.091 3.543 -8.940 1.00 61.09 104 GLN A CA 1
ATOM 798 C C . GLN A 1 104 ? 23.788 4.091 -8.338 1.00 61.09 104 GLN A C 1
ATOM 800 O O . GLN A 1 104 ? 23.361 3.623 -7.279 1.00 61.09 104 GLN A O 1
ATOM 805 N N . MET A 1 105 ? 23.116 5.028 -9.012 1.00 61.91 105 MET A N 1
ATOM 806 C CA . MET A 1 105 ? 21.854 5.606 -8.532 1.00 61.91 105 MET A CA 1
ATOM 807 C C . MET A 1 105 ? 20.711 4.582 -8.516 1.00 61.91 105 MET A C 1
ATOM 809 O O . MET A 1 105 ? 19.938 4.534 -7.551 1.00 61.91 105 MET A O 1
ATOM 813 N N . VAL A 1 106 ? 20.640 3.692 -9.510 1.00 67.38 106 VAL A N 1
ATOM 814 C CA . VAL A 1 106 ? 19.643 2.608 -9.555 1.00 67.38 106 VAL A CA 1
ATOM 815 C C . VAL A 1 106 ? 19.866 1.599 -8.423 1.00 67.38 106 VAL A C 1
ATOM 817 O O . VAL A 1 106 ? 18.910 1.182 -7.762 1.00 67.38 106 VAL A O 1
ATOM 820 N N . GLN A 1 107 ? 21.121 1.239 -8.130 1.00 71.19 107 GLN A N 1
ATOM 821 C CA . GLN A 1 107 ? 21.442 0.339 -7.016 1.00 71.19 107 GLN A CA 1
ATOM 822 C C . GLN A 1 107 ? 21.081 0.937 -5.655 1.00 71.19 107 GLN A C 1
ATOM 824 O O . GLN A 1 107 ? 20.480 0.250 -4.823 1.00 71.19 107 GLN A O 1
ATOM 829 N N . VAL A 1 108 ? 21.389 2.218 -5.438 1.00 76.00 108 VAL A N 1
ATOM 830 C CA . VAL A 1 108 ? 21.010 2.939 -4.215 1.00 76.00 108 VAL A CA 1
ATOM 831 C C . VAL A 1 108 ? 19.489 2.972 -4.066 1.00 76.00 108 VAL A C 1
ATOM 833 O O . VAL A 1 108 ? 18.957 2.635 -3.007 1.00 76.00 108 VAL A O 1
ATOM 836 N N . THR A 1 109 ? 18.773 3.288 -5.142 1.00 73.12 109 THR A N 1
ATOM 837 C CA . THR A 1 109 ? 17.306 3.341 -5.166 1.00 73.12 109 THR A CA 1
ATOM 838 C C . THR A 1 109 ? 16.679 1.989 -4.833 1.00 73.12 109 THR A C 1
ATOM 840 O O . THR A 1 109 ? 15.752 1.901 -4.023 1.00 73.12 109 THR A O 1
ATOM 843 N N . ARG A 1 110 ? 17.228 0.910 -5.395 1.00 76.69 110 ARG A N 1
ATOM 844 C CA . ARG A 1 110 ? 16.808 -0.465 -5.111 1.00 76.69 110 ARG A CA 1
ATOM 845 C C . ARG A 1 110 ? 17.083 -0.866 -3.665 1.00 76.69 110 ARG A C 1
ATOM 847 O O . ARG A 1 110 ? 16.249 -1.524 -3.043 1.00 76.69 110 ARG A O 1
ATOM 854 N N . PHE A 1 111 ? 18.231 -0.474 -3.118 1.00 83.31 111 PHE A N 1
ATOM 855 C CA . PHE A 1 111 ? 18.569 -0.735 -1.722 1.00 83.31 111 PHE A CA 1
ATOM 856 C C . PHE A 1 111 ? 17.580 -0.049 -0.773 1.00 83.31 111 PHE A C 1
ATOM 858 O O . PHE A 1 111 ? 17.018 -0.708 0.104 1.00 83.31 111 PHE A O 1
ATOM 865 N N . ILE A 1 112 ? 17.306 1.242 -0.998 1.00 82.94 112 ILE A N 1
ATOM 866 C CA . ILE A 1 112 ? 16.326 2.016 -0.224 1.00 82.94 112 ILE A CA 1
ATOM 867 C C . ILE A 1 112 ? 14.946 1.357 -0.309 1.00 82.94 112 ILE A C 1
ATOM 869 O O . ILE A 1 112 ? 14.333 1.087 0.723 1.00 82.94 112 ILE A O 1
ATOM 873 N N . HIS A 1 113 ? 14.488 1.026 -1.519 1.00 85.50 113 HIS A N 1
ATOM 874 C CA . HIS A 1 113 ? 13.208 0.348 -1.750 1.00 85.50 113 HIS A CA 1
ATOM 875 C C . HIS A 1 113 ? 13.084 -0.953 -0.953 1.00 85.50 113 HIS A C 1
ATOM 877 O O . HIS A 1 113 ? 12.101 -1.163 -0.239 1.00 85.50 113 HIS A O 1
ATOM 883 N N . ASN A 1 114 ? 14.094 -1.821 -1.039 1.00 85.44 114 ASN A N 1
ATOM 884 C CA . ASN A 1 114 ? 14.099 -3.108 -0.346 1.00 85.44 114 ASN A CA 1
ATOM 885 C C . ASN A 1 114 ? 14.100 -2.937 1.174 1.00 85.44 114 ASN A C 1
ATOM 887 O O . ASN A 1 114 ? 13.385 -3.657 1.876 1.00 85.44 114 ASN A O 1
ATOM 891 N N . PHE A 1 115 ? 14.868 -1.975 1.686 1.00 88.25 115 PHE A N 1
ATOM 892 C CA . PHE A 1 115 ? 14.904 -1.655 3.108 1.00 88.25 115 PHE A CA 1
ATOM 893 C C . PHE A 1 115 ? 13.543 -1.145 3.607 1.00 88.25 115 PHE A C 1
ATOM 895 O O . PHE A 1 115 ? 13.024 -1.619 4.623 1.00 88.25 115 PHE A O 1
ATOM 902 N N . CYS A 1 116 ? 12.910 -0.239 2.860 1.00 86.38 116 CYS A N 1
ATOM 903 C CA . CYS A 1 116 ? 11.578 0.275 3.165 1.00 86.38 116 CYS A CA 1
ATOM 904 C C . CYS A 1 116 ? 10.515 -0.833 3.129 1.00 86.38 116 CYS A C 1
ATOM 906 O O . CYS A 1 116 ? 9.746 -0.975 4.076 1.00 86.38 116 CYS A O 1
ATOM 908 N N . CYS A 1 117 ? 10.500 -1.683 2.101 1.00 87.75 117 CYS A N 1
ATOM 909 C CA . CYS A 1 117 ? 9.511 -2.759 2.015 1.00 87.75 117 CYS A CA 1
ATOM 910 C C . CYS A 1 117 ? 9.719 -3.832 3.099 1.00 87.75 117 CYS A C 1
ATOM 912 O O . CYS A 1 117 ? 8.750 -4.311 3.688 1.00 87.75 117 CYS A O 1
ATOM 914 N N . SER A 1 118 ? 10.972 -4.170 3.419 1.00 89.69 118 SER A N 1
ATOM 915 C CA . SER A 1 118 ? 11.293 -5.128 4.487 1.00 89.69 118 SER A CA 1
ATOM 916 C C . SER A 1 118 ? 10.896 -4.597 5.863 1.00 89.69 118 SER A C 1
ATOM 918 O O . SER A 1 118 ? 10.290 -5.316 6.658 1.00 89.69 118 SER A O 1
ATOM 920 N N . SER A 1 119 ? 11.181 -3.323 6.145 1.00 87.06 119 SER A N 1
ATOM 921 C CA . SER A 1 119 ? 10.753 -2.691 7.396 1.00 87.06 119 SER A CA 1
ATOM 922 C C . SER A 1 119 ? 9.228 -2.608 7.491 1.00 87.06 119 SER A C 1
ATOM 924 O O . SER A 1 119 ? 8.673 -2.968 8.527 1.00 87.06 119 SER A O 1
ATOM 926 N N . ALA A 1 120 ? 8.531 -2.249 6.410 1.00 87.19 120 ALA A N 1
ATOM 927 C CA . ALA A 1 120 ? 7.072 -2.228 6.379 1.00 87.19 120 ALA A CA 1
ATOM 928 C C . ALA A 1 120 ? 6.452 -3.600 6.674 1.00 87.19 120 ALA A C 1
ATOM 930 O O . ALA A 1 120 ? 5.490 -3.686 7.440 1.00 87.19 120 ALA A O 1
ATOM 931 N N . LEU A 1 121 ? 7.021 -4.671 6.112 1.00 92.19 121 LEU A N 1
ATOM 932 C CA . LEU A 1 121 ? 6.595 -6.043 6.372 1.00 92.19 121 LEU A CA 1
ATOM 933 C C . LEU A 1 121 ? 6.754 -6.399 7.857 1.00 92.19 121 LEU A C 1
ATOM 935 O O . LEU A 1 121 ? 5.796 -6.833 8.496 1.00 92.19 121 LEU A O 1
ATOM 939 N N . LEU A 1 122 ? 7.943 -6.167 8.421 1.00 91.00 122 LEU A N 1
ATOM 940 C CA . LEU A 1 122 ? 8.242 -6.468 9.824 1.00 91.00 122 LEU A CA 1
ATOM 941 C C . LEU A 1 122 ? 7.327 -5.699 10.781 1.00 91.00 122 LEU A C 1
ATOM 943 O O . LEU A 1 122 ? 6.734 -6.285 11.691 1.00 91.00 122 LEU A O 1
ATOM 947 N N . VAL A 1 123 ? 7.183 -4.392 10.562 1.00 86.88 123 VAL A N 1
ATOM 948 C CA . VAL A 1 123 ? 6.364 -3.536 11.421 1.00 86.88 123 VAL A CA 1
ATOM 949 C C . VAL A 1 123 ? 4.887 -3.920 11.319 1.00 86.88 123 VAL A C 1
ATOM 951 O O . VAL A 1 123 ? 4.209 -3.975 12.345 1.00 86.88 123 VAL A O 1
ATOM 954 N N . ASN A 1 124 ? 4.375 -4.247 10.130 1.00 90.62 124 ASN A N 1
ATOM 955 C CA . ASN A 1 124 ? 2.983 -4.666 9.996 1.00 90.62 124 ASN A CA 1
ATOM 956 C C . ASN A 1 124 ? 2.699 -6.045 10.599 1.00 90.62 124 ASN A C 1
ATOM 958 O O . ASN A 1 124 ? 1.645 -6.232 11.206 1.00 90.62 124 ASN A O 1
ATOM 962 N N . ILE A 1 125 ? 3.636 -6.994 10.526 1.00 91.12 125 ILE A N 1
ATOM 963 C CA . ILE A 1 125 ? 3.510 -8.284 11.226 1.00 91.12 125 ILE A CA 1
ATOM 964 C C . ILE A 1 125 ? 3.459 -8.068 12.745 1.00 91.12 125 ILE A C 1
ATOM 966 O O . ILE A 1 125 ? 2.619 -8.653 13.442 1.00 91.12 125 ILE A O 1
ATOM 970 N N . LEU A 1 126 ? 4.313 -7.184 13.270 1.00 86.44 126 LEU A N 1
ATOM 971 C CA . LEU A 1 126 ? 4.275 -6.791 14.677 1.00 86.44 126 LEU A CA 1
ATOM 972 C C . LEU A 1 126 ? 2.933 -6.132 15.029 1.00 86.44 126 LEU A C 1
ATOM 974 O O . LEU A 1 126 ? 2.322 -6.475 16.042 1.00 86.44 126 LEU A O 1
ATOM 978 N N . LEU A 1 127 ? 2.434 -5.238 14.174 1.00 86.50 127 LEU A N 1
ATOM 979 C CA . LEU A 1 127 ? 1.154 -4.561 14.358 1.00 86.50 127 LEU A CA 1
ATOM 980 C C . LEU A 1 127 ? -0.010 -5.561 14.414 1.00 86.50 127 LEU A C 1
ATOM 982 O O . LEU A 1 127 ? -0.821 -5.481 15.337 1.00 86.50 127 LEU A O 1
ATOM 986 N N . VAL A 1 128 ? -0.064 -6.539 13.502 1.00 90.12 128 VAL A N 1
ATOM 987 C CA . VAL A 1 128 ? -1.052 -7.635 13.531 1.00 90.12 128 VAL A CA 1
ATOM 988 C C . VAL A 1 128 ? -0.967 -8.398 14.849 1.00 90.12 128 VAL A C 1
ATOM 990 O O . VAL A 1 128 ? -1.988 -8.598 15.511 1.00 90.12 128 VAL A O 1
ATOM 993 N N . THR A 1 129 ? 0.244 -8.769 15.267 1.00 87.62 129 THR A N 1
ATOM 994 C CA . THR A 1 129 ? 0.478 -9.498 16.521 1.00 87.62 129 THR A CA 1
ATOM 995 C C . THR A 1 129 ? -0.077 -8.727 17.717 1.00 87.62 129 THR A C 1
ATOM 997 O O . THR A 1 129 ? -0.808 -9.289 18.536 1.00 87.62 129 THR A O 1
ATOM 1000 N N . ILE A 1 130 ? 0.188 -7.420 17.789 1.00 84.56 130 ILE A N 1
ATOM 1001 C CA . ILE A 1 130 ? -0.317 -6.563 18.864 1.00 84.56 130 ILE A CA 1
ATOM 1002 C C . ILE A 1 130 ? -1.842 -6.424 18.789 1.00 84.56 130 ILE A C 1
ATOM 1004 O O . ILE A 1 130 ? -2.511 -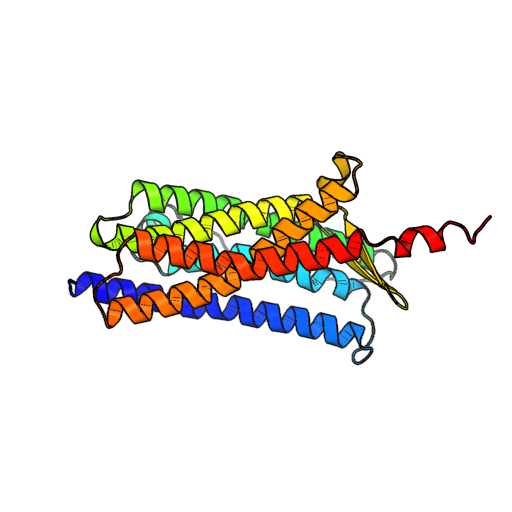6.530 19.818 1.00 84.56 130 ILE A O 1
ATOM 1008 N N . ILE A 1 131 ? -2.420 -6.220 17.600 1.00 87.00 131 ILE A N 1
ATOM 1009 C CA . ILE A 1 131 ? -3.875 -6.081 17.452 1.00 87.00 131 ILE A CA 1
ATOM 1010 C C . ILE A 1 131 ? -4.588 -7.350 17.934 1.00 87.00 131 ILE A C 1
ATOM 1012 O O . ILE A 1 131 ? -5.555 -7.255 18.692 1.00 87.00 131 ILE A O 1
ATOM 1016 N N . VAL A 1 132 ? -4.112 -8.533 17.550 1.00 87.62 132 VAL A N 1
ATOM 1017 C CA . VAL A 1 132 ? -4.740 -9.801 17.950 1.00 87.62 132 VAL A CA 1
ATOM 1018 C C . VAL A 1 132 ? -4.587 -10.052 19.452 1.00 87.62 132 VAL A C 1
ATOM 1020 O O . VAL A 1 132 ? -5.534 -10.505 20.093 1.00 87.62 132 VAL A O 1
ATOM 1023 N N . ARG A 1 133 ? -3.422 -9.744 20.033 1.00 83.31 133 ARG A N 1
ATOM 1024 C CA . ARG A 1 133 ? -3.106 -10.092 21.428 1.00 83.31 133 ARG A CA 1
ATOM 1025 C C . ARG A 1 133 ? -3.582 -9.069 22.460 1.00 83.31 133 ARG A C 1
ATOM 1027 O O . ARG A 1 133 ? -3.866 -9.462 23.585 1.00 83.31 133 ARG A O 1
ATOM 1034 N N . MET A 1 134 ? -3.659 -7.782 22.115 1.00 82.44 134 MET A N 1
ATOM 1035 C CA . MET A 1 134 ? -3.816 -6.698 23.102 1.00 82.44 134 MET A CA 1
ATOM 1036 C C . MET A 1 134 ? -5.093 -5.861 22.946 1.00 82.44 134 MET A C 1
ATOM 1038 O O . MET A 1 134 ? -5.331 -4.970 23.761 1.00 82.44 134 MET A O 1
ATOM 1042 N N . THR A 1 135 ? -5.927 -6.096 21.927 1.00 81.69 135 THR A N 1
ATOM 1043 C CA . THR A 1 135 ? -7.108 -5.245 21.692 1.00 81.69 135 THR A CA 1
ATOM 1044 C C . THR A 1 135 ? -8.186 -5.439 22.772 1.00 81.69 135 THR A C 1
ATOM 1046 O O . THR A 1 135 ? -8.757 -6.529 22.874 1.00 81.69 135 THR A O 1
ATOM 1049 N N . PRO A 1 136 ? -8.567 -4.385 23.523 1.00 75.31 136 PRO A N 1
ATOM 1050 C CA . PRO A 1 136 ? -9.641 -4.463 24.510 1.00 75.31 136 PRO A CA 1
ATOM 1051 C C . PRO A 1 136 ? -11.033 -4.518 23.853 1.00 75.31 136 PRO A C 1
ATOM 1053 O O . PRO A 1 136 ? -11.258 -4.012 22.751 1.00 75.31 136 PRO A O 1
ATOM 1056 N N . ASN A 1 137 ? -12.011 -5.105 24.554 1.00 71.12 137 ASN A N 1
ATOM 1057 C CA . ASN A 1 137 ? -13.353 -5.397 24.020 1.00 71.12 137 ASN A CA 1
ATOM 1058 C C . ASN A 1 137 ? -14.100 -4.174 23.450 1.00 71.12 137 ASN A C 1
ATOM 1060 O O . ASN A 1 137 ? -14.850 -4.307 22.483 1.00 71.12 137 ASN A O 1
ATOM 1064 N N . ASN A 1 138 ? -13.871 -2.979 23.997 1.00 67.69 138 ASN A N 1
ATOM 1065 C CA . ASN A 1 138 ? -14.475 -1.723 23.538 1.00 67.69 138 ASN A CA 1
ATOM 1066 C C . ASN A 1 138 ? -13.929 -1.217 22.187 1.00 67.69 138 ASN A C 1
ATOM 1068 O O . ASN A 1 138 ? -14.559 -0.360 21.570 1.00 67.69 138 ASN A O 1
ATOM 1072 N N . LEU A 1 139 ? -12.797 -1.746 21.711 1.00 73.75 139 LEU A N 1
ATOM 1073 C CA . 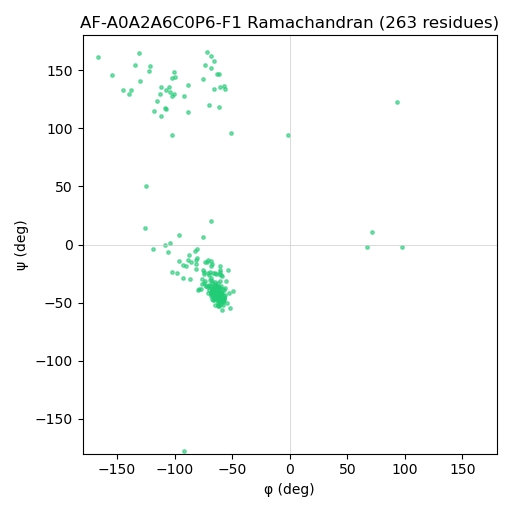LEU A 1 139 ? -12.179 -1.411 20.422 1.00 73.75 139 LEU A CA 1
ATOM 1074 C C . LEU A 1 139 ? -12.287 -2.519 19.373 1.00 73.75 139 LEU A C 1
ATOM 1076 O O . LEU A 1 139 ? -11.851 -2.325 18.238 1.00 73.75 139 LEU A O 1
ATOM 1080 N N . ARG A 1 140 ? -12.897 -3.655 19.718 1.00 79.75 140 ARG A N 1
ATOM 1081 C CA . ARG A 1 140 ? -12.918 -4.866 18.884 1.00 79.75 140 ARG A CA 1
ATOM 1082 C C . ARG A 1 140 ? -13.537 -4.659 17.495 1.00 79.75 140 ARG A C 1
ATOM 1084 O O . ARG A 1 140 ? -13.207 -5.376 16.562 1.00 79.75 140 ARG A O 1
ATOM 1091 N N . THR A 1 141 ? -14.442 -3.696 17.336 1.00 83.25 141 THR A N 1
ATOM 1092 C CA . THR A 1 141 ? -14.997 -3.358 16.014 1.00 83.25 141 THR A CA 1
ATOM 1093 C C . THR A 1 141 ? -14.005 -2.536 15.190 1.00 83.25 141 THR A C 1
ATOM 1095 O O . THR A 1 141 ? -13.857 -2.760 13.997 1.00 83.25 141 THR A O 1
ATOM 1098 N N . TYR A 1 142 ? -13.266 -1.623 15.824 1.00 82.12 142 TYR A N 1
ATOM 1099 C CA . TYR A 1 142 ? -12.267 -0.810 15.135 1.00 82.12 142 TYR A CA 1
ATOM 1100 C C . TYR A 1 142 ? -11.000 -1.602 14.772 1.00 82.12 142 TYR A C 1
ATOM 1102 O O . TYR A 1 142 ? -10.401 -1.354 13.728 1.00 82.12 142 TYR A O 1
ATOM 1110 N N . SER A 1 143 ? -10.621 -2.599 15.576 1.00 85.94 143 SER A N 1
ATOM 1111 C CA . SER A 1 143 ? -9.486 -3.474 15.262 1.00 85.94 143 SER A CA 1
ATOM 1112 C C . SER A 1 143 ? -9.662 -4.254 13.962 1.00 85.94 143 SER A C 1
ATOM 1114 O O . SER A 1 143 ? -8.665 -4.612 13.353 1.00 85.94 143 SER A O 1
ATOM 1116 N N . ILE A 1 144 ? -10.898 -4.480 13.502 1.00 89.69 144 ILE A N 1
ATOM 1117 C CA . ILE A 1 144 ? -11.169 -5.094 12.192 1.00 89.69 144 ILE A CA 1
ATOM 1118 C C . ILE A 1 144 ? -10.636 -4.197 11.068 1.00 89.69 144 ILE A C 1
ATOM 1120 O O . ILE A 1 144 ? -9.986 -4.683 10.149 1.00 89.69 144 ILE A O 1
ATOM 1124 N N . VAL A 1 145 ? -10.850 -2.881 11.172 1.00 88.81 145 VAL A N 1
ATOM 1125 C CA . VAL A 1 145 ? -10.335 -1.909 10.197 1.00 88.81 145 VAL A CA 1
ATOM 1126 C C . VAL A 1 145 ? -8.807 -1.877 10.234 1.00 88.81 145 VAL A C 1
ATOM 1128 O O . VAL A 1 145 ? -8.177 -1.913 9.184 1.00 88.81 145 VAL A O 1
ATOM 1131 N N . LEU A 1 146 ? -8.205 -1.869 11.430 1.00 86.62 146 LEU A N 1
ATOM 1132 C CA . LEU A 1 146 ? -6.743 -1.891 11.585 1.00 86.62 146 LEU A CA 1
ATOM 1133 C C . LEU A 1 146 ? -6.096 -3.183 11.067 1.00 86.62 146 LEU A C 1
ATOM 1135 O O . LEU A 1 146 ? -5.034 -3.124 10.459 1.00 86.62 146 LEU A O 1
ATOM 1139 N N . LEU A 1 147 ? -6.728 -4.338 11.288 1.00 90.00 147 LEU A N 1
ATOM 1140 C CA . LEU A 1 147 ? -6.251 -5.612 10.745 1.00 90.00 147 LEU A CA 1
ATOM 1141 C C . LEU A 1 147 ? -6.316 -5.621 9.223 1.00 90.00 147 LEU A C 1
ATOM 1143 O O . LEU A 1 147 ? -5.383 -6.092 8.586 1.00 90.00 147 LEU A O 1
ATOM 1147 N N . ASN A 1 148 ? -7.387 -5.071 8.646 1.00 91.81 148 ASN A N 1
ATOM 1148 C CA . ASN A 1 148 ? -7.516 -4.955 7.199 1.00 91.81 148 ASN A CA 1
ATOM 1149 C C . ASN A 1 148 ? -6.416 -4.062 6.599 1.00 91.81 148 ASN A C 1
ATOM 1151 O O . ASN A 1 148 ? -5.854 -4.403 5.566 1.00 91.81 148 ASN A O 1
ATOM 1155 N N . PHE A 1 149 ? -6.064 -2.965 7.277 1.00 90.12 149 PHE A N 1
ATOM 1156 C CA . PHE A 1 149 ? -4.912 -2.136 6.911 1.00 90.12 149 PHE A CA 1
ATOM 1157 C C . PHE A 1 149 ? -3.605 -2.922 6.910 1.00 90.12 149 PHE A C 1
ATOM 1159 O O . PHE A 1 149 ? -2.931 -2.978 5.887 1.00 90.12 149 PHE A O 1
ATOM 1166 N N . ALA A 1 150 ? -3.274 -3.553 8.038 1.00 91.19 150 ALA A N 1
ATOM 1167 C CA . ALA A 1 150 ? -2.006 -4.257 8.180 1.00 91.19 150 ALA A CA 1
ATOM 1168 C C . ALA A 1 150 ? -1.892 -5.433 7.198 1.00 91.19 150 ALA A C 1
ATOM 1170 O O . ALA A 1 150 ? -0.825 -5.683 6.647 1.00 91.19 150 ALA A O 1
ATOM 1171 N N . TYR A 1 151 ? -3.004 -6.125 6.928 1.00 93.75 151 TYR A N 1
ATOM 1172 C CA . TYR A 1 151 ? -3.066 -7.171 5.911 1.00 93.75 151 TYR A CA 1
ATOM 1173 C C . TYR A 1 151 ? -2.740 -6.633 4.512 1.00 93.75 151 TYR A C 1
ATOM 1175 O O . TYR A 1 151 ? -1.884 -7.195 3.829 1.00 93.75 151 TYR A O 1
ATOM 1183 N N . ILE A 1 152 ? -3.373 -5.529 4.102 1.00 93.12 152 ILE A N 1
ATOM 1184 C CA . ILE A 1 152 ? -3.113 -4.917 2.795 1.00 93.12 152 ILE A CA 1
ATOM 1185 C C . ILE A 1 152 ? -1.669 -4.441 2.690 1.00 93.12 152 ILE A C 1
ATOM 1187 O O . ILE A 1 152 ? -1.025 -4.709 1.678 1.00 93.12 152 ILE A O 1
ATOM 1191 N N . GLU A 1 153 ? -1.120 -3.814 3.728 1.00 92.00 153 GLU A N 1
ATOM 1192 C CA . GLU A 1 153 ? 0.276 -3.369 3.719 1.00 92.00 153 GLU A CA 1
ATOM 1193 C C . GLU A 1 153 ? 1.268 -4.540 3.632 1.00 92.00 153 GLU A C 1
ATOM 1195 O O . GLU A 1 153 ? 2.236 -4.445 2.882 1.00 92.00 153 GLU A O 1
ATOM 1200 N N . ILE A 1 154 ? 1.009 -5.670 4.305 1.00 94.69 154 ILE A N 1
ATOM 1201 C CA . ILE A 1 154 ? 1.831 -6.890 4.192 1.00 94.69 154 ILE A CA 1
ATOM 1202 C C . ILE A 1 154 ? 1.813 -7.430 2.761 1.00 94.69 154 ILE A C 1
ATOM 1204 O O . ILE A 1 154 ? 2.873 -7.655 2.178 1.00 94.69 154 ILE A O 1
ATOM 1208 N N . VAL A 1 155 ? 0.622 -7.625 2.186 1.00 94.31 155 VAL A N 1
ATOM 1209 C CA . VAL A 1 155 ? 0.477 -8.158 0.820 1.00 94.31 155 VAL A CA 1
ATOM 1210 C C . VAL A 1 155 ? 1.147 -7.227 -0.191 1.00 94.31 155 VAL A C 1
ATOM 1212 O O . VAL A 1 155 ? 1.873 -7.689 -1.070 1.00 94.31 155 VAL A O 1
ATOM 1215 N N . THR A 1 156 ? 0.970 -5.915 -0.025 1.00 93.38 156 THR A N 1
ATOM 1216 C CA . THR A 1 156 ? 1.572 -4.899 -0.896 1.00 93.38 156 THR A CA 1
ATOM 1217 C C . THR A 1 156 ? 3.093 -4.887 -0.777 1.00 93.38 156 THR A C 1
ATOM 1219 O O . THR A 1 156 ? 3.775 -4.848 -1.796 1.00 93.38 156 THR A O 1
ATOM 1222 N N . ALA A 1 157 ? 3.644 -4.967 0.438 1.00 92.56 157 ALA A N 1
ATOM 1223 C CA . ALA A 1 157 ? 5.088 -4.994 0.664 1.00 92.56 157 ALA A CA 1
ATOM 1224 C C . ALA A 1 157 ? 5.742 -6.249 0.064 1.00 92.56 157 ALA A C 1
ATOM 1226 O O . ALA A 1 157 ? 6.789 -6.143 -0.573 1.00 92.56 157 ALA A O 1
ATOM 1227 N N . ILE A 1 158 ? 5.108 -7.420 0.203 1.00 94.19 158 ILE A N 1
ATOM 1228 C CA . ILE A 1 158 ? 5.579 -8.668 -0.420 1.00 94.19 158 ILE A CA 1
ATOM 1229 C C . ILE A 1 158 ? 5.559 -8.537 -1.945 1.00 94.19 158 ILE A C 1
ATOM 1231 O O . ILE A 1 158 ? 6.571 -8.799 -2.594 1.00 94.19 158 ILE A O 1
ATOM 1235 N N . ALA A 1 159 ? 4.439 -8.090 -2.519 1.00 92.31 159 ALA A N 1
ATOM 1236 C CA . ALA A 1 159 ? 4.321 -7.902 -3.961 1.00 92.31 159 ALA A CA 1
ATOM 1237 C C . ALA A 1 159 ? 5.368 -6.901 -4.489 1.00 92.31 159 ALA A C 1
ATOM 1239 O O . ALA A 1 159 ? 6.039 -7.174 -5.480 1.00 92.31 159 ALA A O 1
ATOM 1240 N N . SER A 1 160 ? 5.590 -5.804 -3.762 1.00 90.19 160 SER A N 1
ATOM 1241 C CA . SER A 1 160 ? 6.571 -4.764 -4.087 1.00 90.19 160 SER A CA 1
ATOM 1242 C C . SER A 1 160 ? 8.027 -5.250 -4.045 1.00 90.19 160 SER A C 1
ATOM 1244 O O . SER A 1 160 ? 8.825 -4.896 -4.920 1.00 90.19 160 SER A O 1
ATOM 1246 N N . LEU A 1 161 ? 8.380 -6.116 -3.085 1.00 89.12 161 LEU A N 1
ATOM 1247 C CA . LEU A 1 161 ? 9.685 -6.794 -3.042 1.00 89.12 161 LEU A CA 1
ATOM 1248 C C . LEU A 1 161 ? 9.883 -7.732 -4.240 1.00 89.12 161 LEU A C 1
ATOM 1250 O O . LEU A 1 161 ? 10.995 -7.877 -4.750 1.00 89.12 161 LEU A O 1
ATOM 1254 N N . MET A 1 162 ? 8.808 -8.368 -4.707 1.00 86.88 162 MET A N 1
ATOM 1255 C CA . MET A 1 162 ? 8.864 -9.287 -5.840 1.00 86.88 162 MET A CA 1
ATOM 1256 C C . MET A 1 162 ? 8.979 -8.574 -7.189 1.00 86.88 162 MET A C 1
ATOM 1258 O O . MET A 1 162 ? 9.548 -9.156 -8.112 1.00 86.88 162 MET A O 1
ATOM 1262 N N . THR A 1 163 ? 8.453 -7.355 -7.337 1.00 84.56 163 THR A N 1
ATOM 1263 C CA . THR A 1 163 ? 8.266 -6.756 -8.668 1.00 84.56 163 THR A CA 1
ATOM 1264 C C . THR A 1 163 ? 9.287 -5.719 -9.087 1.00 84.56 163 THR A C 1
ATOM 1266 O O . THR A 1 163 ? 9.388 -5.559 -10.292 1.00 84.56 163 THR A O 1
ATOM 1269 N N . PHE A 1 164 ? 9.992 -5.033 -8.166 1.00 81.31 164 PHE A N 1
ATOM 1270 C CA . PHE A 1 164 ? 10.862 -3.855 -8.424 1.00 81.31 164 PHE A CA 1
ATOM 1271 C C . PHE A 1 164 ? 10.941 -3.447 -9.913 1.00 81.31 164 PHE A C 1
ATOM 1273 O O . PHE A 1 164 ? 11.675 -4.054 -10.699 1.00 81.31 164 PHE A O 1
ATOM 1280 N N . HIS A 1 165 ? 10.087 -2.498 -10.303 1.00 77.00 165 HIS A N 1
ATOM 1281 C CA . HIS A 1 165 ? 9.716 -2.240 -11.696 1.00 77.00 165 HIS A CA 1
ATOM 1282 C C . HIS A 1 165 ? 10.042 -0.800 -12.099 1.00 77.00 165 HIS A C 1
ATOM 1284 O O . HIS A 1 165 ? 10.034 0.093 -11.251 1.00 77.00 165 HIS A O 1
ATOM 1290 N N . ARG A 1 166 ? 10.269 -0.587 -13.396 1.00 73.62 166 ARG A N 1
ATOM 1291 C CA . ARG A 1 166 ? 10.348 0.730 -14.044 1.00 73.62 166 ARG A CA 1
ATOM 1292 C C . ARG A 1 166 ? 9.311 0.822 -15.156 1.00 73.62 166 ARG A C 1
ATOM 1294 O O . ARG A 1 166 ? 8.960 -0.196 -15.754 1.00 73.62 166 ARG A O 1
ATOM 1301 N N . ILE A 1 167 ? 8.811 2.026 -15.410 1.00 69.62 167 ILE A N 1
ATOM 1302 C CA . ILE A 1 167 ? 7.814 2.285 -16.453 1.00 69.62 167 ILE A CA 1
ATOM 1303 C C . ILE A 1 167 ? 8.439 3.236 -17.469 1.00 69.62 167 ILE A C 1
ATOM 1305 O O . ILE A 1 167 ? 8.686 4.389 -17.125 1.00 69.62 167 ILE A O 1
ATOM 1309 N N . MET A 1 168 ? 8.630 2.748 -18.691 1.00 66.81 168 MET A N 1
ATOM 1310 C CA . MET A 1 168 ? 9.080 3.523 -19.845 1.00 66.81 168 MET A CA 1
ATOM 1311 C C . MET A 1 168 ? 7.882 3.899 -20.714 1.00 66.81 168 MET A C 1
ATOM 1313 O O . MET A 1 168 ? 6.944 3.110 -20.872 1.00 66.81 168 MET A O 1
ATOM 1317 N N 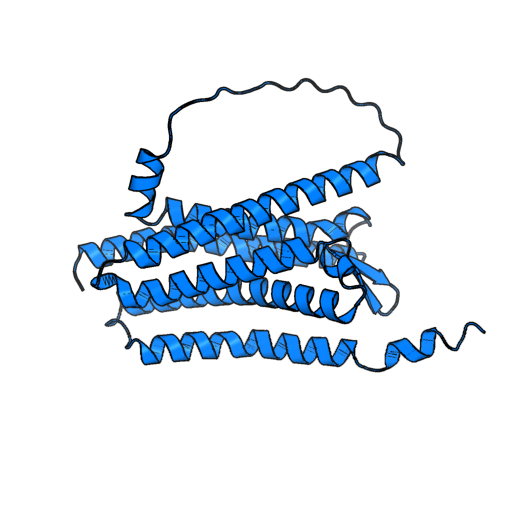. ASP A 1 169 ? 7.925 5.089 -21.300 1.00 63.50 169 ASP A N 1
ATOM 1318 C CA . ASP A 1 169 ? 6.939 5.544 -22.279 1.00 63.50 169 ASP A CA 1
ATOM 1319 C C . ASP A 1 169 ? 7.559 5.496 -23.683 1.00 63.50 169 ASP A C 1
ATOM 1321 O O . ASP A 1 169 ? 8.718 5.857 -23.878 1.00 63.50 169 ASP A O 1
ATOM 1325 N N . THR A 1 170 ? 6.828 4.988 -24.667 1.00 63.44 170 THR A N 1
ATOM 1326 C CA . THR A 1 170 ? 7.244 4.951 -26.078 1.00 63.44 170 THR A CA 1
ATOM 1327 C C . THR A 1 170 ? 6.065 5.403 -26.930 1.00 63.44 170 THR A C 1
ATOM 1329 O O . THR A 1 170 ? 4.922 5.281 -26.496 1.00 63.44 170 THR A O 1
ATOM 1332 N N . GLU A 1 171 ? 6.310 5.937 -28.131 1.00 62.69 171 GLU A N 1
ATOM 1333 C CA . GLU A 1 171 ? 5.267 6.492 -29.005 1.00 62.69 171 GLU A CA 1
ATOM 1334 C C . GLU A 1 171 ? 4.086 5.516 -29.209 1.00 62.69 171 GLU A C 1
ATOM 1336 O O . GLU A 1 171 ? 4.109 4.614 -30.046 1.00 62.69 171 GLU A O 1
ATOM 1341 N N . GLY A 1 172 ? 3.031 5.700 -28.406 1.00 57.28 172 GLY A N 1
ATOM 1342 C CA . GLY A 1 172 ? 1.785 4.938 -28.456 1.00 57.28 172 GLY A CA 1
ATOM 1343 C C . GLY A 1 172 ? 1.632 3.772 -27.466 1.00 57.28 172 GLY A C 1
ATOM 1344 O O . GLY A 1 172 ? 0.560 3.160 -27.466 1.00 57.28 172 GLY A O 1
ATOM 1345 N N . TYR A 1 173 ? 2.620 3.447 -26.620 1.00 62.12 173 TYR A N 1
ATOM 1346 C CA . TYR A 1 173 ? 2.491 2.375 -25.620 1.00 62.12 173 TYR A CA 1
ATOM 1347 C C . TYR A 1 173 ? 3.411 2.537 -24.395 1.00 62.12 173 TYR A C 1
ATOM 1349 O O . TYR A 1 173 ? 4.557 2.958 -24.502 1.00 62.12 173 TYR A O 1
ATOM 1357 N N . MET A 1 174 ? 2.919 2.114 -23.222 1.00 62.31 174 MET A N 1
ATOM 1358 C CA . MET A 1 174 ? 3.702 2.059 -21.980 1.00 62.31 174 MET A CA 1
ATOM 1359 C C . MET A 1 174 ? 4.351 0.681 -21.809 1.00 62.31 174 MET A C 1
ATOM 1361 O O . MET A 1 174 ? 3.663 -0.345 -21.842 1.00 62.31 174 MET A O 1
ATOM 1365 N N . LEU A 1 175 ? 5.661 0.657 -21.572 1.00 66.31 175 LEU A N 1
ATOM 1366 C CA . LEU A 1 175 ? 6.417 -0.547 -21.240 1.00 66.31 175 LEU A CA 1
ATOM 1367 C C . LEU A 1 175 ? 6.710 -0.591 -19.742 1.00 66.31 175 LEU A C 1
ATOM 1369 O O . LEU A 1 175 ? 7.294 0.333 -19.185 1.00 66.31 175 LEU A O 1
ATOM 1373 N N . THR A 1 176 ? 6.366 -1.702 -19.097 1.00 69.75 176 THR A N 1
ATOM 1374 C CA . THR A 1 176 ? 6.771 -1.972 -17.713 1.00 69.75 176 THR A CA 1
ATOM 1375 C C . THR A 1 176 ? 7.842 -3.050 -17.715 1.00 69.75 176 THR A C 1
ATOM 1377 O O . THR A 1 176 ? 7.579 -4.185 -18.116 1.00 69.75 176 THR A O 1
ATOM 1380 N N . ASP A 1 177 ? 9.038 -2.696 -17.255 1.00 72.56 177 ASP A N 1
ATOM 1381 C CA . ASP A 1 177 ? 10.160 -3.617 -17.115 1.00 72.56 177 ASP A CA 1
ATOM 1382 C C . ASP A 1 177 ? 10.345 -3.989 -15.639 1.00 72.56 177 ASP A C 1
ATOM 1384 O O . ASP A 1 177 ? 10.344 -3.133 -14.751 1.00 72.56 177 ASP A O 1
ATOM 1388 N N . PHE A 1 178 ? 10.464 -5.284 -15.367 1.00 80.69 178 PHE A N 1
ATOM 1389 C CA . PHE A 1 178 ? 10.535 -5.841 -14.016 1.00 80.69 178 PHE A CA 1
ATOM 1390 C C . PHE A 1 178 ? 11.955 -6.310 -13.765 1.00 80.69 178 PHE A C 1
ATOM 1392 O O . PHE A 1 178 ? 12.472 -7.034 -14.593 1.00 80.69 178 PHE A O 1
ATOM 1399 N N . THR A 1 179 ? 12.572 -5.991 -12.629 1.00 77.94 179 THR A N 1
ATOM 1400 C CA . THR A 1 179 ? 13.929 -6.477 -12.274 1.00 77.94 179 THR A CA 1
ATOM 1401 C C . THR A 1 179 ? 13.968 -7.179 -10.905 1.00 77.94 179 THR A C 1
ATOM 1403 O O . THR A 1 179 ? 15.033 -7.410 -10.319 1.00 77.94 179 THR A O 1
ATOM 1406 N N . GLY A 1 180 ? 12.787 -7.517 -10.376 1.00 78.19 180 GLY A N 1
ATOM 1407 C CA . GLY A 1 180 ? 12.585 -8.198 -9.095 1.00 78.19 180 GLY A CA 1
ATOM 1408 C C . GLY A 1 180 ? 12.513 -9.730 -9.177 1.00 78.19 180 GLY A C 1
ATOM 1409 O O . GLY A 1 180 ? 12.624 -10.339 -10.240 1.00 78.19 180 GLY A O 1
ATOM 1410 N N . LEU A 1 181 ? 12.282 -10.363 -8.020 1.00 80.19 181 LEU A N 1
ATOM 1411 C CA . LEU A 1 181 ? 12.233 -11.826 -7.856 1.00 80.19 181 LEU A CA 1
ATOM 1412 C C . LEU A 1 181 ? 11.141 -12.522 -8.684 1.00 80.19 181 LEU A C 1
ATOM 1414 O O . LEU A 1 181 ? 11.233 -13.725 -8.916 1.00 80.19 181 LEU A O 1
ATOM 1418 N N . CYS A 1 182 ? 10.122 -11.801 -9.158 1.00 82.25 182 CYS A N 1
ATOM 1419 C CA . CYS A 1 182 ? 9.073 -12.371 -10.006 1.00 82.25 182 CYS A CA 1
ATOM 1420 C C . CYS A 1 182 ? 9.632 -12.976 -11.311 1.00 82.25 182 CYS A C 1
ATOM 1422 O O . CYS A 1 182 ? 9.050 -13.928 -11.843 1.00 82.25 182 CYS A O 1
ATOM 1424 N N . GLN A 1 183 ? 10.784 -12.484 -11.789 1.00 79.50 183 GLN A N 1
ATOM 1425 C CA . GLN A 1 183 ? 11.454 -12.991 -12.987 1.00 79.50 183 GLN A CA 1
ATOM 1426 C C . GLN A 1 183 ? 11.953 -14.433 -12.838 1.00 79.50 183 GLN A C 1
ATOM 1428 O O . GLN A 1 183 ? 12.044 -15.139 -13.838 1.00 79.50 183 GLN A O 1
ATOM 1433 N N . LEU A 1 184 ? 12.212 -14.903 -11.609 1.00 80.81 184 LEU A N 1
ATOM 1434 C CA . LEU A 1 184 ? 12.643 -16.284 -11.353 1.00 80.81 184 LEU A CA 1
ATOM 1435 C C . LEU A 1 184 ? 11.606 -17.316 -11.816 1.00 80.81 184 LEU A C 1
ATOM 1437 O O . LEU A 1 184 ? 11.949 -18.465 -12.070 1.00 80.81 184 LEU A O 1
ATOM 1441 N N . SER A 1 185 ? 10.342 -16.906 -11.953 1.00 77.94 185 SER A N 1
ATOM 1442 C CA . SER A 1 185 ? 9.284 -17.759 -12.496 1.00 77.94 185 SER A CA 1
ATOM 1443 C C . SER A 1 185 ? 9.372 -17.970 -14.013 1.00 77.94 185 SER A C 1
ATOM 1445 O O . SER A 1 185 ? 8.669 -18.825 -14.545 1.00 77.94 185 SER A O 1
ATOM 1447 N N . GLY A 1 186 ? 10.159 -17.156 -14.728 1.00 74.19 186 GLY A N 1
ATOM 1448 C CA . GLY A 1 186 ? 10.237 -17.144 -16.192 1.00 74.19 186 GLY A CA 1
ATOM 1449 C C . GLY A 1 186 ? 8.964 -16.659 -16.904 1.00 74.19 186 GLY A C 1
ATOM 1450 O O . GLY A 1 186 ? 8.954 -16.552 -18.128 1.00 74.19 186 GLY A O 1
ATOM 1451 N N . SER A 1 187 ? 7.889 -16.340 -16.173 1.00 78.62 187 SER A N 1
ATOM 1452 C CA . SER A 1 187 ? 6.586 -15.984 -16.739 1.00 78.62 187 SER A CA 1
ATOM 1453 C C . SER A 1 187 ? 6.279 -14.499 -16.576 1.00 78.62 187 SER A C 1
ATOM 1455 O O . SER A 1 187 ? 6.088 -13.998 -15.464 1.00 78.62 187 SER A O 1
ATOM 1457 N N . LYS A 1 188 ? 6.129 -13.795 -17.705 1.00 77.06 188 LYS A N 1
ATOM 1458 C CA . LYS A 1 188 ? 5.712 -12.381 -17.726 1.00 77.06 188 LYS A CA 1
ATOM 1459 C C . LYS A 1 188 ? 4.356 -12.175 -17.045 1.00 77.06 188 LYS A C 1
ATOM 1461 O O . LYS A 1 188 ? 4.198 -11.225 -16.288 1.00 77.06 188 LYS A O 1
ATOM 1466 N N . ASN A 1 189 ? 3.423 -13.112 -17.223 1.00 79.81 189 ASN A N 1
ATOM 1467 C CA . ASN A 1 189 ? 2.090 -13.046 -16.617 1.00 79.81 189 ASN A CA 1
ATOM 1468 C C . ASN A 1 189 ? 2.148 -13.042 -15.085 1.00 79.81 189 ASN A C 1
ATOM 1470 O O . ASN A 1 189 ? 1.368 -12.344 -14.445 1.00 79.81 189 ASN A O 1
ATOM 1474 N N . ILE A 1 190 ? 3.085 -13.786 -14.488 1.00 82.81 190 ILE A N 1
ATOM 1475 C CA . ILE A 1 190 ? 3.262 -13.802 -13.032 1.00 82.81 190 ILE A CA 1
ATOM 1476 C C . ILE A 1 190 ? 3.780 -12.442 -12.555 1.00 82.81 190 ILE A C 1
ATOM 1478 O O . ILE A 1 190 ? 3.199 -11.876 -11.633 1.00 82.81 190 ILE A O 1
ATOM 1482 N N . CYS A 1 191 ? 4.802 -11.874 -13.204 1.00 82.69 191 CYS A N 1
ATOM 1483 C CA . CYS A 1 191 ? 5.285 -10.529 -12.871 1.00 82.69 191 CYS A CA 1
ATOM 1484 C C . CYS A 1 191 ? 4.187 -9.464 -12.998 1.00 82.69 191 CYS A C 1
ATOM 1486 O O . CYS A 1 191 ? 4.002 -8.670 -12.077 1.00 82.69 191 CYS A O 1
ATOM 1488 N N . THR A 1 192 ? 3.407 -9.489 -14.081 1.00 82.75 192 THR A N 1
ATOM 1489 C CA . THR A 1 192 ? 2.289 -8.559 -14.291 1.00 82.75 192 THR A CA 1
ATOM 1490 C C . THR A 1 192 ? 1.197 -8.723 -13.232 1.00 82.75 192 THR A C 1
ATOM 1492 O O . THR A 1 192 ? 0.702 -7.727 -12.709 1.00 82.75 192 THR A O 1
ATOM 1495 N N . ASN A 1 193 ? 0.852 -9.957 -12.855 1.00 85.12 193 ASN A N 1
ATOM 1496 C CA . ASN A 1 193 ? -0.146 -10.215 -11.816 1.00 85.12 193 ASN A CA 1
ATOM 1497 C C . ASN A 1 193 ? 0.322 -9.718 -10.444 1.00 85.12 193 ASN A C 1
ATOM 1499 O O . ASN A 1 193 ? -0.436 -9.061 -9.734 1.00 85.12 193 ASN A O 1
ATOM 1503 N N . VAL A 1 194 ? 1.575 -9.992 -10.069 1.00 87.75 194 VAL A N 1
ATOM 1504 C CA . VAL A 1 194 ? 2.131 -9.533 -8.786 1.00 87.75 194 VAL A CA 1
ATOM 1505 C C . VAL A 1 194 ? 2.233 -8.006 -8.760 1.00 87.75 194 VAL A C 1
ATOM 1507 O O . VAL A 1 194 ? 1.886 -7.381 -7.759 1.00 87.75 194 VAL A O 1
ATOM 1510 N N . TYR A 1 195 ? 2.619 -7.388 -9.877 1.00 85.75 195 TYR A N 1
ATOM 1511 C CA . TYR A 1 195 ? 2.626 -5.934 -10.022 1.00 85.75 195 TYR A CA 1
ATOM 1512 C C . TYR A 1 195 ? 1.234 -5.337 -9.824 1.00 85.75 195 TYR A C 1
ATOM 1514 O O . TYR A 1 195 ? 1.057 -4.351 -9.110 1.00 85.75 195 TYR A O 1
ATOM 1522 N N . ALA A 1 196 ? 0.218 -5.974 -10.391 1.00 85.44 196 ALA A N 1
ATOM 1523 C CA . ALA A 1 196 ? -1.142 -5.512 -10.238 1.00 85.44 196 ALA A CA 1
ATOM 1524 C C . ALA A 1 196 ? -1.679 -5.669 -8.809 1.00 85.44 196 ALA A C 1
ATOM 1526 O O . ALA A 1 196 ? -2.380 -4.782 -8.325 1.00 85.44 196 ALA A O 1
ATOM 1527 N N . VAL A 1 197 ? -1.304 -6.739 -8.099 1.00 88.69 197 VAL A N 1
ATOM 1528 C CA . VAL A 1 197 ? -1.596 -6.896 -6.663 1.00 88.69 197 VAL A CA 1
ATOM 1529 C C . VAL A 1 197 ? -0.980 -5.751 -5.855 1.00 88.69 197 VAL A C 1
ATOM 1531 O O . VAL A 1 197 ? -1.646 -5.187 -4.986 1.00 88.69 197 VAL A O 1
ATOM 1534 N N . MET A 1 198 ? 0.256 -5.356 -6.166 1.00 89.38 198 MET A N 1
ATOM 1535 C CA . MET A 1 198 ? 0.906 -4.205 -5.534 1.00 89.38 198 MET A CA 1
ATOM 1536 C C . MET A 1 198 ? 0.147 -2.894 -5.820 1.00 89.38 198 MET A C 1
ATOM 1538 O O . MET A 1 198 ? -0.153 -2.142 -4.892 1.00 89.38 198 MET A O 1
ATOM 1542 N N . MET A 1 199 ? -0.223 -2.627 -7.078 1.00 83.94 199 MET A N 1
ATOM 1543 C CA . MET A 1 199 ? -0.974 -1.417 -7.457 1.00 83.94 199 MET A CA 1
ATOM 1544 C C . MET A 1 199 ? -2.377 -1.369 -6.834 1.00 83.94 199 MET A C 1
ATOM 1546 O O . MET A 1 199 ? -2.829 -0.312 -6.375 1.00 83.94 199 MET A O 1
ATOM 1550 N N . HIS A 1 200 ? -3.049 -2.520 -6.762 1.00 88.12 200 HIS A N 1
ATOM 1551 C CA . HIS A 1 200 ? -4.301 -2.685 -6.032 1.00 88.12 200 HIS A CA 1
ATOM 1552 C C . HIS A 1 200 ? -4.113 -2.312 -4.560 1.00 88.12 200 HIS A C 1
ATOM 1554 O O . HIS A 1 200 ? -4.878 -1.508 -4.035 1.00 88.12 200 HIS A O 1
ATOM 1560 N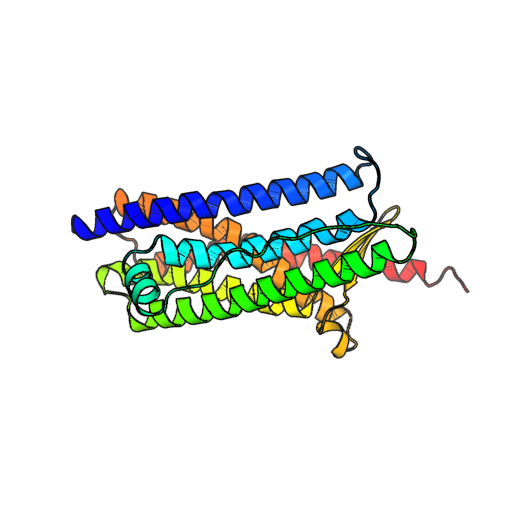 N . GLY A 1 201 ? -3.069 -2.834 -3.917 1.00 89.19 201 GLY A N 1
ATOM 1561 C CA . GLY A 1 201 ? -2.746 -2.556 -2.523 1.00 89.19 201 GLY A CA 1
ATOM 1562 C C . GLY A 1 201 ? -2.511 -1.073 -2.225 1.00 89.19 201 GLY A C 1
ATOM 1563 O O . GLY A 1 201 ? -3.114 -0.531 -1.297 1.00 89.19 201 GLY A O 1
ATOM 1564 N N . HIS A 1 202 ? -1.733 -0.381 -3.064 1.00 85.94 202 HIS A N 1
ATOM 1565 C CA . HIS A 1 202 ? -1.537 1.072 -2.968 1.00 85.94 202 HIS A CA 1
ATOM 1566 C C . HIS A 1 202 ? -2.854 1.852 -3.069 1.00 85.94 202 HIS A C 1
ATOM 1568 O O . HIS A 1 202 ? -3.134 2.725 -2.246 1.00 85.94 202 HIS A O 1
ATOM 1574 N N . SER A 1 203 ? -3.690 1.514 -4.051 1.00 87.12 203 SER A N 1
ATOM 1575 C CA . SER A 1 203 ? -4.985 2.175 -4.250 1.00 87.12 203 SER A CA 1
ATOM 1576 C C . SER A 1 203 ? -5.939 1.898 -3.083 1.00 87.12 203 SER A C 1
ATOM 1578 O O . SER A 1 203 ? -6.612 2.800 -2.576 1.00 87.12 203 SER A O 1
ATOM 1580 N N . GLN A 1 204 ? -5.955 0.651 -2.611 1.00 89.38 204 GLN A N 1
ATOM 1581 C CA . GLN A 1 204 ? -6.802 0.202 -1.516 1.00 89.38 204 GLN A CA 1
ATOM 1582 C C . GLN A 1 204 ? -6.415 0.863 -0.193 1.00 89.38 204 GLN A C 1
ATOM 1584 O O . GLN A 1 204 ? -7.293 1.239 0.583 1.00 89.38 204 GLN A O 1
ATOM 1589 N N . TYR A 1 205 ? -5.122 1.072 0.053 1.00 89.00 205 TYR A N 1
ATOM 1590 C CA . TYR A 1 205 ? -4.627 1.793 1.222 1.00 89.00 205 TYR A CA 1
ATOM 1591 C C . TYR A 1 205 ? -5.193 3.222 1.305 1.00 89.00 205 TYR A C 1
ATOM 1593 O O . TYR A 1 205 ? -5.722 3.622 2.346 1.00 89.00 205 TYR A O 1
ATOM 1601 N N . CYS A 1 206 ? -5.181 3.970 0.196 1.00 85.75 206 CYS A N 1
ATOM 1602 C CA . CYS A 1 206 ? -5.748 5.322 0.135 1.00 85.75 206 CYS A CA 1
ATOM 1603 C C . CYS A 1 206 ? -7.251 5.334 0.459 1.00 85.75 206 CYS A C 1
ATOM 1605 O O . CYS A 1 206 ? -7.719 6.154 1.256 1.00 85.75 206 CYS A O 1
ATOM 1607 N N . LEU A 1 207 ? -8.007 4.388 -0.107 1.00 88.25 207 LEU A N 1
ATOM 1608 C CA . LEU A 1 207 ? -9.439 4.243 0.165 1.00 88.25 207 LEU A CA 1
ATOM 1609 C C . LEU A 1 207 ? -9.717 3.858 1.621 1.00 88.25 207 LEU A C 1
ATOM 1611 O O . LEU A 1 207 ? -10.652 4.377 2.233 1.00 88.25 207 LEU A O 1
ATOM 1615 N N . LEU A 1 208 ? -8.890 2.990 2.205 1.00 88.75 208 LEU A N 1
ATOM 1616 C CA . LEU A 1 208 ? -9.020 2.586 3.599 1.00 88.75 208 LEU A CA 1
ATOM 1617 C C . LEU A 1 208 ? -8.726 3.736 4.565 1.00 88.75 208 LEU A C 1
ATOM 1619 O O . LEU A 1 208 ? -9.363 3.799 5.619 1.00 88.75 208 LEU A O 1
ATOM 1623 N N . ILE A 1 209 ? -7.836 4.677 4.225 1.00 86.75 209 ILE A N 1
ATOM 1624 C CA . ILE A 1 209 ? -7.622 5.892 5.034 1.00 86.75 209 ILE A CA 1
ATOM 1625 C C . ILE A 1 209 ? -8.902 6.711 5.069 1.00 86.75 209 ILE A C 1
ATOM 1627 O O . ILE A 1 209 ? -9.399 7.011 6.158 1.00 86.75 209 ILE A O 1
ATOM 1631 N N . ALA A 1 210 ? -9.466 7.016 3.899 1.00 86.50 210 ALA A N 1
ATOM 1632 C CA . ALA A 1 210 ? -10.716 7.762 3.796 1.00 86.50 210 ALA A CA 1
ATOM 1633 C C . ALA A 1 210 ? -11.845 7.061 4.569 1.00 86.50 210 ALA A C 1
ATOM 1635 O O . ALA A 1 210 ? -12.519 7.676 5.399 1.00 86.50 210 ALA A O 1
ATOM 1636 N N . PHE A 1 211 ? -11.977 5.744 4.394 1.00 89.31 211 PHE A N 1
ATOM 1637 C CA . PHE A 1 211 ? -12.931 4.929 5.136 1.00 89.31 211 PHE A CA 1
ATOM 1638 C C . PHE A 1 211 ? -12.728 5.028 6.655 1.00 89.31 211 PHE A C 1
ATOM 1640 O O . PHE A 1 211 ? -13.685 5.222 7.405 1.00 89.31 211 PHE A O 1
ATOM 1647 N N . SER A 1 212 ? -11.485 4.930 7.126 1.00 87.44 212 SER A N 1
ATOM 1648 C CA . SER A 1 212 ? -11.131 4.992 8.547 1.00 87.44 212 SER A CA 1
ATOM 1649 C C . SER A 1 212 ? -11.472 6.354 9.155 1.00 87.44 212 SER A C 1
ATOM 1651 O O . SER A 1 212 ? -11.997 6.412 10.272 1.00 87.44 212 SER A O 1
ATOM 1653 N N . PHE A 1 213 ? -11.270 7.445 8.411 1.00 85.31 213 PHE A N 1
ATOM 1654 C CA . PHE A 1 213 ? -11.730 8.779 8.797 1.00 85.31 213 PHE A CA 1
ATOM 1655 C C . PHE A 1 213 ? -13.250 8.852 8.928 1.00 85.31 213 PHE A C 1
ATOM 1657 O O . PHE A 1 213 ? -13.753 9.234 9.990 1.00 85.31 213 PHE A O 1
ATOM 1664 N N . CYS A 1 214 ? -13.983 8.439 7.892 1.00 87.31 214 CYS A N 1
ATOM 1665 C CA . CYS A 1 214 ? -15.445 8.450 7.889 1.00 87.31 214 CYS A CA 1
ATOM 1666 C C . CYS A 1 214 ? -16.019 7.593 9.025 1.00 87.31 214 CYS A C 1
ATOM 1668 O O . CYS A 1 214 ? -16.895 8.045 9.765 1.00 87.31 214 CYS A O 1
ATOM 1670 N N . TYR A 1 215 ? -15.482 6.387 9.223 1.00 87.25 215 TYR A N 1
ATOM 1671 C CA . TYR A 1 215 ? -15.870 5.482 10.302 1.00 87.25 215 TYR A CA 1
ATOM 1672 C C . TYR A 1 215 ? -15.646 6.115 11.680 1.00 87.25 215 TYR A C 1
ATOM 1674 O O . TYR A 1 215 ? -16.512 6.052 12.553 1.00 87.25 215 TYR A O 1
ATOM 1682 N N . ARG A 1 216 ? -14.497 6.763 11.898 1.00 84.50 216 ARG A N 1
ATOM 1683 C CA . ARG A 1 216 ? -14.179 7.406 13.181 1.00 84.50 216 ARG A CA 1
ATOM 1684 C C . ARG A 1 216 ? -15.064 8.609 13.456 1.00 84.50 216 ARG A C 1
ATOM 1686 O O . ARG A 1 216 ? -15.554 8.740 14.576 1.00 84.50 216 ARG A O 1
ATOM 1693 N N . TYR A 1 217 ? -15.302 9.444 12.450 1.00 84.31 217 TYR A N 1
ATOM 1694 C CA . TYR A 1 217 ? -16.247 10.551 12.558 1.00 84.31 217 TYR A CA 1
ATOM 1695 C C . TYR A 1 217 ? -17.657 10.038 12.893 1.00 84.31 217 TYR A C 1
ATOM 1697 O O . TYR A 1 217 ? -18.312 10.554 13.801 1.00 84.31 217 TYR A O 1
ATOM 1705 N N . TYR A 1 218 ? -18.085 8.953 12.240 1.00 87.12 218 TYR A N 1
ATOM 1706 C CA . TYR A 1 218 ? -19.364 8.301 12.503 1.00 87.12 218 TYR A CA 1
ATOM 1707 C C . TYR A 1 218 ? -19.483 7.807 13.953 1.00 87.12 218 TYR A C 1
ATOM 1709 O O . TYR A 1 218 ? -20.450 8.154 14.623 1.00 87.12 218 TYR A O 1
ATOM 1717 N N . VAL A 1 219 ? -18.504 7.054 14.470 1.00 85.69 219 VAL A N 1
ATOM 1718 C CA . VAL A 1 219 ? -18.533 6.481 15.837 1.00 85.69 219 VAL A CA 1
ATOM 1719 C C . VAL A 1 219 ? -18.466 7.551 16.936 1.00 85.69 219 VAL A C 1
ATOM 1721 O O . VAL A 1 219 ? -18.917 7.325 18.057 1.00 85.69 219 VAL A O 1
ATOM 1724 N N . ILE A 1 220 ? -17.915 8.732 16.644 1.00 83.56 220 ILE A N 1
ATOM 1725 C CA . ILE A 1 220 ? -17.930 9.859 17.589 1.00 83.56 220 ILE A CA 1
ATOM 1726 C C . ILE A 1 220 ? -19.337 10.469 17.693 1.00 83.56 220 ILE A C 1
ATOM 1728 O O . ILE A 1 220 ? -19.738 10.883 18.782 1.00 83.56 220 ILE A O 1
ATOM 1732 N N . LYS A 1 221 ? -20.086 10.518 16.583 1.00 83.75 221 LYS A N 1
ATOM 1733 C CA . LYS A 1 221 ? -21.415 11.149 16.506 1.00 83.75 221 LYS A CA 1
ATOM 1734 C C . LYS A 1 221 ? -22.573 10.176 16.764 1.00 83.75 221 LYS A C 1
ATOM 1736 O O . LYS A 1 221 ? -23.629 10.597 17.226 1.00 83.75 221 LYS A O 1
ATOM 1741 N N . LYS A 1 222 ? -22.395 8.892 16.456 1.00 84.75 222 LYS A N 1
ATOM 1742 C CA . LYS A 1 222 ? -23.405 7.826 16.535 1.00 84.75 222 LYS A CA 1
ATOM 1743 C C . LYS A 1 222 ? -22.857 6.601 17.270 1.00 84.75 222 LYS A C 1
ATOM 1745 O O . LYS A 1 222 ? -21.656 6.458 17.468 1.00 84.75 222 LYS A O 1
ATOM 1750 N N . SER A 1 223 ? -23.746 5.698 17.678 1.00 82.31 223 SER A N 1
ATOM 1751 C CA . SER A 1 223 ? -23.352 4.404 18.241 1.00 82.31 223 SER A CA 1
ATOM 1752 C C . SER A 1 223 ? -22.588 3.557 17.216 1.00 82.31 223 SER A C 1
ATOM 1754 O O . SER A 1 223 ? -22.848 3.624 16.012 1.00 82.31 223 SER A O 1
ATOM 1756 N N . SER A 1 224 ? -21.628 2.759 17.698 1.00 79.31 224 SER A N 1
ATOM 1757 C CA . SER A 1 224 ? -20.788 1.919 16.842 1.00 79.31 224 SER A CA 1
ATOM 1758 C C . SER A 1 224 ? -21.635 0.987 15.966 1.00 79.31 224 SER A C 1
ATOM 1760 O O . SER A 1 224 ? -22.545 0.334 16.486 1.00 79.31 224 SER A O 1
ATOM 1762 N N . PRO A 1 225 ? -21.342 0.886 14.656 1.00 85.38 225 PRO A N 1
ATOM 1763 C CA . PRO A 1 225 ? -22.102 0.025 13.762 1.00 85.38 225 PRO A CA 1
ATOM 1764 C C . PRO A 1 225 ? -21.913 -1.454 14.124 1.00 85.38 225 PRO A C 1
ATOM 1766 O O . PRO A 1 225 ? -20.922 -1.855 14.744 1.00 85.38 225 PRO A O 1
ATOM 1769 N N . LYS A 1 226 ? -22.875 -2.285 13.707 1.00 88.31 226 LYS A N 1
ATOM 1770 C CA . LYS A 1 226 ? -22.773 -3.745 13.832 1.00 88.31 226 LYS A CA 1
ATOM 1771 C C . LYS A 1 226 ? -21.569 -4.253 13.028 1.00 88.31 226 LYS A C 1
ATOM 1773 O O . LYS A 1 226 ? -21.261 -3.727 11.960 1.00 88.31 226 LYS A O 1
ATOM 1778 N N . LYS A 1 227 ? -20.924 -5.320 13.511 1.00 87.38 227 LYS A N 1
ATOM 1779 C CA . LYS A 1 227 ? -19.744 -5.920 12.858 1.00 87.38 227 LYS A CA 1
ATOM 1780 C C . LYS A 1 227 ? -20.018 -6.357 11.415 1.00 87.38 227 LYS A C 1
ATOM 1782 O O . LYS A 1 227 ? -19.174 -6.145 10.558 1.00 87.38 227 LYS A O 1
ATOM 1787 N N . SER A 1 228 ? -21.197 -6.919 11.145 1.00 88.00 228 SER A N 1
ATOM 1788 C CA . SER A 1 228 ? -21.595 -7.347 9.797 1.00 88.00 228 SER A CA 1
ATOM 1789 C C . SER A 1 228 ? -21.682 -6.179 8.817 1.00 88.00 228 SER A C 1
ATOM 1791 O O . SER A 1 228 ? -21.146 -6.270 7.720 1.00 88.00 228 SER A O 1
ATOM 1793 N N . ALA A 1 229 ? -22.283 -5.061 9.234 1.00 89.88 229 ALA A N 1
ATOM 1794 C CA . ALA A 1 229 ? -22.353 -3.850 8.422 1.00 89.88 229 ALA A CA 1
ATOM 1795 C C . ALA A 1 229 ? -20.953 -3.289 8.134 1.00 89.88 229 ALA A C 1
ATOM 1797 O O . ALA A 1 229 ? -20.673 -2.912 7.004 1.00 89.88 229 ALA A O 1
ATOM 1798 N N . LEU A 1 230 ? -20.056 -3.305 9.128 1.00 90.44 230 LEU A N 1
ATOM 1799 C CA . LEU A 1 230 ? -18.666 -2.890 8.937 1.00 90.44 230 LEU A CA 1
ATOM 1800 C C . LEU A 1 230 ? -17.937 -3.765 7.906 1.00 90.44 230 LEU A C 1
ATOM 1802 O O . LEU A 1 230 ? -17.284 -3.231 7.016 1.00 90.44 230 LEU A O 1
ATOM 1806 N N . ILE A 1 231 ? -18.044 -5.091 8.024 1.00 90.38 231 ILE A N 1
ATOM 1807 C CA . ILE A 1 231 ? -17.402 -6.031 7.094 1.00 90.38 231 ILE A CA 1
ATOM 1808 C C . ILE A 1 231 ? -17.971 -5.851 5.683 1.00 90.38 231 ILE A C 1
ATOM 1810 O O . ILE A 1 231 ? -17.202 -5.753 4.734 1.00 90.38 231 ILE A O 1
ATOM 1814 N N . ALA A 1 232 ? -19.294 -5.725 5.545 1.00 91.81 232 ALA A N 1
ATOM 1815 C CA . ALA A 1 232 ? -19.936 -5.467 4.258 1.00 91.81 232 ALA A CA 1
ATOM 1816 C C . ALA A 1 232 ? -19.455 -4.149 3.629 1.00 91.81 232 ALA A C 1
ATOM 1818 O O . ALA A 1 232 ? -19.151 -4.116 2.440 1.00 91.81 232 ALA A O 1
ATOM 1819 N N . SER A 1 233 ? -19.320 -3.079 4.424 1.00 90.62 233 SER A N 1
ATOM 1820 C CA . SER A 1 233 ? -18.740 -1.822 3.944 1.00 90.62 233 SER A CA 1
ATOM 1821 C C . SER A 1 233 ? -17.292 -2.000 3.498 1.00 90.62 233 SER A C 1
ATOM 1823 O O . SER A 1 233 ? -16.948 -1.544 2.417 1.00 90.62 233 SER A O 1
ATOM 1825 N N . LEU A 1 234 ? -16.450 -2.691 4.274 1.00 89.62 234 LEU A N 1
ATOM 1826 C CA . LEU A 1 234 ? -15.062 -2.943 3.877 1.00 89.62 234 LEU A CA 1
ATOM 1827 C C . LEU A 1 234 ? -14.994 -3.688 2.540 1.00 89.62 234 LEU A C 1
ATOM 1829 O O . LEU A 1 234 ? -14.286 -3.232 1.653 1.00 89.62 234 LEU A O 1
ATOM 1833 N N . VAL A 1 235 ? -15.773 -4.761 2.368 1.00 89.31 235 VAL A N 1
ATOM 1834 C CA . VAL A 1 235 ? -15.850 -5.526 1.110 1.00 89.31 235 VAL A CA 1
ATOM 1835 C C . VAL A 1 235 ? -16.315 -4.649 -0.053 1.00 89.31 235 VAL A C 1
ATOM 1837 O O . VAL A 1 235 ? -15.709 -4.686 -1.119 1.00 89.31 235 VAL A O 1
ATOM 1840 N N . ALA A 1 236 ? -17.331 -3.806 0.145 1.00 89.31 236 ALA A N 1
ATOM 1841 C CA . ALA A 1 236 ? -17.793 -2.885 -0.893 1.00 89.31 236 ALA A CA 1
ATOM 1842 C C . ALA A 1 236 ? -16.687 -1.914 -1.348 1.00 89.31 236 ALA A C 1
ATOM 1844 O O . ALA A 1 236 ? -16.574 -1.621 -2.535 1.00 89.31 236 ALA A O 1
ATOM 1845 N N . PHE A 1 237 ? -15.824 -1.470 -0.429 1.00 87.88 237 PHE A N 1
ATOM 1846 C CA . PHE A 1 237 ? -14.680 -0.608 -0.738 1.00 87.88 237 PHE A CA 1
ATOM 1847 C C . PHE A 1 237 ? -13.552 -1.316 -1.513 1.00 87.88 237 PHE A C 1
ATOM 1849 O O . PHE A 1 237 ? -12.687 -0.630 -2.046 1.00 87.88 237 PHE A O 1
ATOM 1856 N N . TYR A 1 238 ? -13.541 -2.651 -1.613 1.00 87.31 238 TYR A N 1
ATOM 1857 C CA . TYR A 1 238 ? -12.619 -3.389 -2.496 1.00 87.31 238 TYR A CA 1
ATOM 1858 C C . TYR A 1 238 ? -13.092 -3.439 -3.954 1.00 87.31 238 TYR A C 1
ATOM 1860 O O . TYR A 1 238 ? -12.288 -3.658 -4.855 1.00 87.31 238 TYR A O 1
A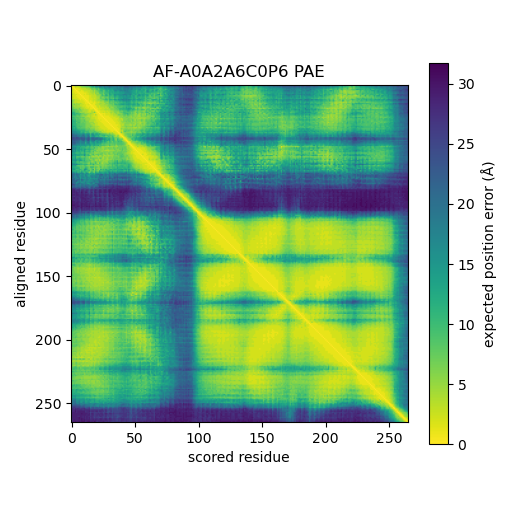TOM 1868 N N . ILE A 1 239 ? -14.385 -3.233 -4.216 1.00 85.81 239 ILE A N 1
ATOM 1869 C CA . ILE A 1 239 ? -14.956 -3.379 -5.562 1.00 85.81 239 ILE A CA 1
ATOM 1870 C C . ILE A 1 239 ? -14.305 -2.423 -6.580 1.00 85.81 239 ILE A C 1
ATOM 1872 O O . ILE A 1 239 ? -13.905 -2.902 -7.641 1.00 85.81 239 ILE A O 1
ATOM 1876 N N . PRO A 1 240 ? -14.132 -1.111 -6.305 1.00 84.62 240 PRO A N 1
ATOM 1877 C CA . PRO A 1 240 ? -13.585 -0.183 -7.296 1.00 84.62 240 PRO A CA 1
ATOM 1878 C C . PRO A 1 240 ? -12.169 -0.555 -7.745 1.00 84.62 240 PRO A C 1
ATOM 1880 O O . PRO A 1 240 ? -11.858 -0.513 -8.932 1.00 84.62 240 PRO A O 1
ATOM 1883 N N . THR A 1 241 ? -11.315 -0.960 -6.807 1.00 84.44 241 THR A N 1
ATOM 1884 C CA . THR A 1 241 ? -9.912 -1.292 -7.082 1.00 84.44 241 THR A CA 1
ATOM 1885 C C . THR A 1 241 ? -9.772 -2.631 -7.796 1.00 84.44 241 THR A C 1
ATOM 1887 O O . THR A 1 241 ? -8.900 -2.775 -8.650 1.00 84.44 241 THR A O 1
ATOM 1890 N N . VAL A 1 242 ? -10.648 -3.600 -7.510 1.00 82.56 242 VAL A N 1
ATOM 1891 C CA . VAL A 1 242 ? -10.721 -4.860 -8.266 1.00 82.56 242 VAL A CA 1
ATOM 1892 C C . VAL A 1 242 ? -11.237 -4.622 -9.687 1.00 82.56 242 VAL A C 1
ATOM 1894 O O . VAL A 1 242 ? -10.691 -5.188 -10.629 1.00 82.56 242 VAL A O 1
ATOM 1897 N N . LEU A 1 243 ? -12.241 -3.759 -9.874 1.00 82.75 243 LEU A N 1
ATOM 1898 C CA . LEU A 1 243 ? -12.757 -3.426 -11.206 1.00 82.75 243 LEU A CA 1
ATOM 1899 C C . LEU A 1 243 ? -11.694 -2.754 -12.077 1.00 82.75 243 LEU A C 1
ATOM 1901 O O . LEU A 1 243 ? -11.497 -3.174 -13.214 1.00 82.75 243 LEU A O 1
ATOM 1905 N N . VAL A 1 244 ? -10.974 -1.763 -11.538 1.00 79.69 244 VAL A N 1
ATOM 1906 C CA . VAL A 1 244 ? -9.856 -1.115 -12.247 1.00 79.69 244 VAL A CA 1
ATOM 1907 C C . VAL A 1 244 ? -8.807 -2.148 -12.650 1.00 79.69 244 VAL A C 1
ATOM 1909 O O . VAL A 1 244 ? -8.375 -2.153 -13.799 1.00 79.69 244 VAL A O 1
ATOM 1912 N N . TYR A 1 245 ? -8.456 -3.072 -11.751 1.00 77.62 245 TYR A N 1
ATOM 1913 C CA . TYR A 1 245 ? -7.532 -4.156 -12.071 1.00 77.62 245 TYR A CA 1
ATOM 1914 C C . TYR A 1 245 ? -8.018 -5.020 -13.241 1.00 77.62 245 TYR A C 1
ATOM 1916 O O . TYR A 1 245 ? -7.277 -5.210 -14.202 1.00 77.62 245 TYR A O 1
ATOM 1924 N N . VAL A 1 246 ? -9.257 -5.516 -13.193 1.00 79.62 246 VAL A N 1
ATOM 1925 C CA . VAL A 1 246 ? -9.813 -6.387 -14.243 1.00 79.62 246 VAL A CA 1
ATOM 1926 C C . VAL A 1 246 ? -9.857 -5.664 -15.592 1.00 79.62 246 VAL A C 1
ATOM 1928 O O . VAL A 1 246 ? -9.493 -6.245 -16.614 1.00 79.62 246 VAL A O 1
ATOM 1931 N N . ILE A 1 247 ? -10.240 -4.384 -15.597 1.00 76.00 247 ILE A N 1
ATOM 1932 C CA . ILE A 1 247 ? -10.286 -3.558 -16.809 1.00 76.00 247 ILE A CA 1
ATOM 1933 C C . ILE A 1 247 ? -8.875 -3.365 -17.378 1.00 76.00 247 ILE A C 1
ATOM 1935 O O . ILE A 1 247 ? -8.647 -3.674 -18.547 1.00 76.00 247 ILE A O 1
ATOM 1939 N N . CYS A 1 248 ? -7.909 -2.926 -16.569 1.00 67.50 248 CYS A N 1
ATOM 1940 C CA . CYS A 1 248 ? -6.530 -2.720 -17.022 1.00 67.50 248 CYS A CA 1
ATOM 1941 C C . CYS A 1 248 ? -5.857 -4.029 -17.469 1.00 67.50 248 CYS A C 1
ATOM 1943 O O . CYS A 1 248 ? -5.134 -4.045 -18.463 1.00 67.50 248 CYS A O 1
ATOM 1945 N N . TYR A 1 249 ? -6.129 -5.145 -16.788 1.00 68.69 249 TYR A N 1
ATOM 1946 C CA . TYR A 1 249 ? -5.619 -6.460 -17.178 1.00 68.69 249 TYR A CA 1
ATOM 1947 C C . TYR A 1 249 ? -6.171 -6.902 -18.538 1.00 68.69 249 TYR A C 1
ATOM 1949 O O . TYR A 1 249 ? -5.411 -7.336 -19.403 1.00 68.69 249 TYR A O 1
ATOM 1957 N N . SER A 1 250 ? -7.476 -6.713 -18.771 1.00 65.94 250 SER A N 1
ATOM 1958 C CA . SER A 1 250 ? -8.107 -7.051 -20.053 1.00 65.94 250 SER A CA 1
ATOM 1959 C C . SER A 1 250 ? -7.509 -6.279 -21.239 1.00 65.94 250 SER A C 1
ATOM 1961 O O . SER A 1 250 ? -7.406 -6.822 -22.341 1.00 65.94 250 SER A O 1
ATOM 1963 N N . GLN A 1 251 ? -7.043 -5.045 -21.006 1.00 62.72 251 GLN A N 1
ATOM 1964 C CA . GLN A 1 251 ? -6.359 -4.229 -22.012 1.00 62.72 251 GLN A CA 1
ATOM 1965 C C . GLN A 1 251 ? -4.956 -4.754 -22.343 1.00 62.72 251 GLN A C 1
ATOM 1967 O O . GLN A 1 251 ? -4.574 -4.741 -23.510 1.00 62.72 251 GLN A O 1
ATOM 1972 N N . HIS A 1 252 ? -4.213 -5.271 -21.359 1.00 57.34 252 HIS A N 1
ATOM 1973 C CA . HIS A 1 252 ? -2.896 -5.880 -21.583 1.00 57.34 252 HIS A CA 1
ATOM 1974 C C . HIS A 1 252 ? -2.960 -7.205 -22.355 1.00 57.34 252 HIS A C 1
ATOM 1976 O O . HIS A 1 252 ? -2.037 -7.519 -23.101 1.00 57.34 252 HIS A O 1
ATOM 1982 N N . THR A 1 253 ? -4.044 -7.972 -22.208 1.00 53.84 253 THR A N 1
ATOM 1983 C CA . THR A 1 253 ? -4.275 -9.205 -22.982 1.00 53.84 253 THR A CA 1
ATOM 1984 C C . THR A 1 253 ? -4.866 -8.956 -24.371 1.00 53.84 253 THR A C 1
ATOM 1986 O O . THR A 1 253 ? -5.018 -9.899 -25.148 1.00 53.84 253 THR A O 1
ATOM 1989 N N . ALA A 1 254 ? -5.224 -7.711 -24.705 1.00 48.38 254 ALA A N 1
ATOM 1990 C CA . ALA A 1 254 ? -5.747 -7.396 -26.025 1.00 48.38 254 ALA A CA 1
ATOM 1991 C C . ALA A 1 254 ? -4.642 -7.608 -27.086 1.00 48.38 254 ALA A C 1
ATOM 1993 O O . ALA A 1 254 ? -3.522 -7.127 -26.911 1.00 48.38 254 ALA A O 1
ATOM 1994 N N . PRO A 1 255 ? -4.932 -8.279 -28.216 1.00 45.53 255 PRO A N 1
ATOM 1995 C CA . PRO A 1 255 ? -3.940 -8.792 -29.173 1.00 45.53 255 PRO A CA 1
ATOM 1996 C C . PRO A 1 255 ? -3.159 -7.732 -29.981 1.00 45.53 255 PRO A C 1
ATOM 1998 O O . PRO A 1 255 ? -2.585 -8.045 -31.023 1.00 45.53 255 PRO A O 1
ATOM 2001 N N . ARG A 1 256 ? -3.084 -6.472 -29.534 1.00 45.97 256 ARG A N 1
ATOM 2002 C CA . ARG A 1 256 ? -2.353 -5.411 -30.249 1.00 45.97 256 ARG A CA 1
ATOM 2003 C C . ARG A 1 256 ? -0.829 -5.606 -30.249 1.00 45.97 256 ARG A C 1
ATOM 2005 O O . ARG A 1 256 ? -0.184 -5.079 -31.145 1.00 45.97 256 ARG A O 1
ATOM 2012 N N . CYS A 1 257 ? -0.271 -6.421 -29.347 1.00 45.28 257 CYS A N 1
ATOM 2013 C CA . CYS A 1 257 ? 1.162 -6.758 -29.346 1.00 45.28 257 CYS A CA 1
ATOM 2014 C C . CYS A 1 257 ? 1.573 -7.873 -30.323 1.00 45.28 257 CYS A C 1
ATOM 2016 O O . CYS 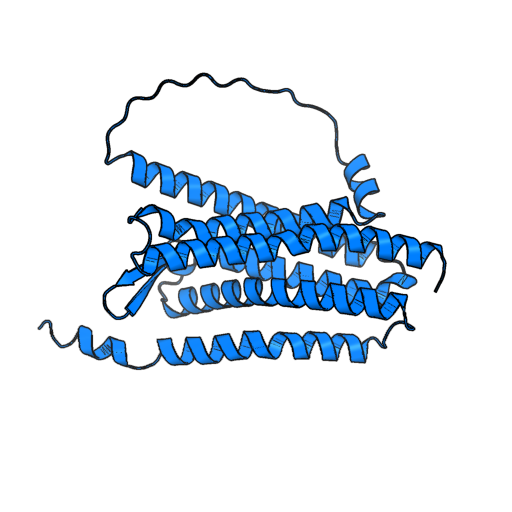A 1 257 ? 2.763 -8.007 -30.588 1.00 45.28 257 CYS A O 1
ATOM 2018 N N . HIS A 1 258 ? 0.646 -8.651 -30.897 1.00 41.66 258 HIS A N 1
ATOM 2019 C CA . HIS A 1 258 ? 1.039 -9.692 -31.862 1.00 41.66 258 HIS A CA 1
ATOM 2020 C C . HIS A 1 258 ? 1.446 -9.124 -33.228 1.00 41.66 258 HIS A C 1
ATOM 2022 O O . HIS A 1 258 ? 2.240 -9.735 -33.933 1.00 41.66 258 HIS A O 1
ATOM 2028 N N . ARG A 1 259 ? 0.974 -7.923 -33.587 1.00 38.22 259 ARG A N 1
ATOM 2029 C CA . ARG A 1 259 ? 1.213 -7.353 -34.922 1.00 38.22 259 ARG A CA 1
ATOM 2030 C C . ARG A 1 259 ? 2.587 -6.687 -35.088 1.00 38.22 259 ARG A C 1
ATOM 2032 O O . ARG A 1 259 ? 3.010 -6.480 -36.214 1.00 38.22 259 ARG A O 1
ATOM 2039 N N . ALA A 1 260 ? 3.291 -6.372 -33.998 1.00 42.12 260 ALA A N 1
ATOM 2040 C CA . ALA A 1 260 ? 4.607 -5.725 -34.068 1.00 42.12 260 ALA A CA 1
ATOM 2041 C C . ALA A 1 260 ? 5.777 -6.715 -34.242 1.00 42.12 260 ALA A C 1
ATOM 2043 O O . ALA A 1 260 ? 6.877 -6.298 -34.595 1.00 42.12 260 ALA A O 1
ATOM 2044 N N . GLN A 1 261 ? 5.559 -8.017 -34.010 1.00 40.59 261 GLN A N 1
ATOM 2045 C CA . GLN A 1 261 ? 6.578 -9.052 -34.242 1.00 40.59 261 GLN A CA 1
ATOM 2046 C C . GLN A 1 261 ? 6.504 -9.688 -35.637 1.00 40.59 261 GLN A C 1
ATOM 2048 O O . GLN A 1 261 ? 7.490 -10.269 -36.072 1.00 40.59 261 GLN A O 1
ATOM 2053 N N . GLU A 1 262 ? 5.390 -9.549 -36.362 1.00 40.06 262 GLU A N 1
ATOM 2054 C CA . GLU A 1 262 ? 5.237 -10.119 -37.713 1.00 40.06 262 GLU A CA 1
ATOM 2055 C C . GLU A 1 262 ? 5.740 -9.202 -38.839 1.00 40.06 262 GLU A C 1
ATOM 2057 O O . GLU A 1 262 ? 5.848 -9.643 -39.976 1.00 40.06 262 GLU A O 1
ATOM 2062 N N . THR A 1 263 ? 6.087 -7.943 -38.553 1.00 41.94 263 THR A N 1
ATOM 2063 C CA . THR A 1 263 ? 6.593 -6.993 -39.565 1.00 41.94 263 THR A CA 1
ATOM 2064 C C . THR A 1 263 ? 8.120 -6.885 -39.632 1.00 41.94 263 THR A C 1
ATOM 2066 O O . THR A 1 263 ? 8.623 -6.022 -40.338 1.00 41.94 263 THR A O 1
ATOM 2069 N N . ASN A 1 264 ? 8.858 -7.743 -38.919 1.00 39.53 264 ASN A N 1
ATOM 2070 C CA . ASN A 1 264 ? 10.324 -7.825 -38.989 1.00 39.53 264 ASN A CA 1
ATOM 2071 C C . ASN A 1 264 ? 10.798 -9.252 -39.324 1.00 39.53 264 ASN A C 1
ATOM 2073 O O . ASN A 1 264 ? 11.660 -9.802 -38.636 1.00 39.53 264 ASN A O 1
ATOM 2077 N N . VAL A 1 265 ? 10.222 -9.843 -40.375 1.00 39.59 265 VAL A N 1
ATOM 2078 C CA . VAL A 1 265 ? 10.807 -10.966 -41.127 1.00 39.59 265 VAL A CA 1
ATOM 2079 C C . VAL A 1 265 ? 10.745 -10.633 -42.609 1.00 39.59 265 VAL A C 1
ATOM 2081 O O . VAL A 1 265 ? 9.663 -10.184 -43.049 1.00 39.59 265 VAL A O 1
#

Nearest PDB structures (foldseek):
  7fin-assembly1_R  TM=5.954E-01  e=1.216E+00  Homo sapiens
  7v35-assembly1_R  TM=5.386E-01  e=8.171E+00  Homo sapiens

pLDDT: mean 72.84, std 16.26, range [28.73, 94.69]

InterPro domains:
  IPR019421 7TM GPCR, serpentine receptor class d (Srd) [PF10317] (1-77)
  IPR019421 7TM GPCR, serpentine receptor class d (Srd) [PF10317] (111-259)
  IPR050920 Nematode receptor-like class delta [PTHR22945] (108-252)

Foldseek 3Di:
DDPVVLVQLVLVVVLLVVLLVLVVVLVVLVVVLVCVVVVVDDDDVVSQLSNLLSLLQSLLVNLVSNLCRRVVSVVVVVVPDDDDDDDDDDDDDDDDDPPVVVVVVLVVSLVSSLVSLVNSLVSLVVQLVCLVPPDDPVCVLVSVLVNVLSVLSNLLSVLSQAFSWGWDDDVPDIDIDGDGNQCVVVDPVSNLVSVLSNVLSSVLNSLSSVVSSVQSVDVSVDPHDDSVVSVVVSVVSSVVSVVVSVVVVVVVPPCPVVVVVVVPD

Secondary structure (DSSP, 8-state):
--HHHHHHHHHHHHHHHHHTHHHHHHHHHHHHHHHHHTTSS---TTHHHHHHHHHHHHHHHHHHHHHHHSTTHHHHHHHS-----------------TTTHHHHHHHHHHHHHHHHHHHHHHHHHHHHHHHHHH--GGGTTHHHHHHHHHHHHHHHHHHHHHH-EEEEEETTEEEEEE-SGGGGG--HHHHHHHHHHHHHHHHHHHHHHHHHHHHHHHHHHSPPPPHHHHHHHHHHHHHHHHHHHHHHHHHHTSGGGSTTTTT--

Mean predicted aligned error: 11.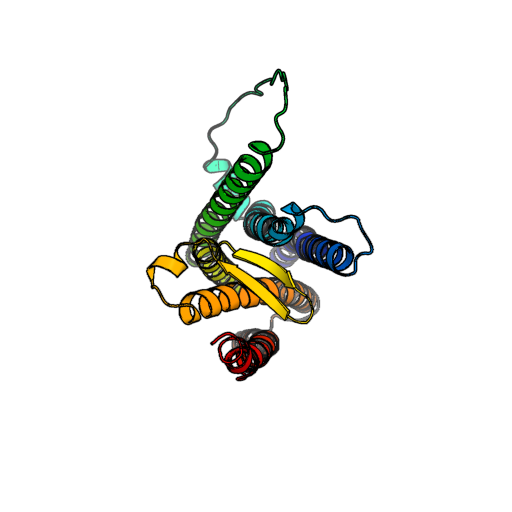95 Å

Radius of gyration: 21.71 Å; Cα contacts (8 Å, |Δi|>4): 218; chains: 1; bounding box: 58×38×69 Å

Organism: Pristionchus pacificus (NCBI:txid54126)